Protein AF-A0A7Y5SRZ7-F1 (afdb_monomer_lite)

Sequence (346 aa):
MKASVSIELLWQMAAQEAIAGESAEIEPEHFFAATLKFAELPVAELGNLAPGAQVPKELAAEVDTVREQLQGRAIDSTRARRDLRARLRKGGSPHDGGQKHRSKTCREMFDAAAKIADDAGSEALAVEHVLAALLASPTEAMRAVLGDALAAKAPKRSEMPLLDQFGQDLVRLAADGKLAAVLERQAESNNLLRLLADPKRSSVVLVTNSDHNARSVVATAAQAIASSEAPARMKGRRIVDASAAKPSGSKLAEVLERLGKLLGEAASAEEVVLLVPAIEAPANPNERSPWADLLKKSIDGGSVQCICRANVTAYERWIKKDHVWKKHAQVMWIEDRAAGEIPWEL

Secondary structure (DSSP, 8-state):
-EEPHHHHHHHHHHHHHHHHTT-SSB-HHHHHHHHHHHHHS-HHHHHHHS--SSHHHHHHHHHHHHHHHHHTTT--HHHHHHHHHHHHTT-------PPPPBPHHHHHHHHHHHHHHHHTT-SEE-HHHHHHHHHHS--HHHHHHHGGGGTS------S-HHHHHH-EEHHHHHHTT-S----S-HHHHHHHHHHHT-TT--EEEEE-S-HHHHHHHHHHHHHHHHTT-S-GGGTT-EEEESGGG--TT--HHHHHHHHHHHHHHHTT-TTEEEEPPPB---SSTTPPPHHHHHHHHHHHTS---EEEEE-HHHIIIIITT-HHHHHHEEEEE-----TT---TT-

pLDDT: mean 83.73, std 12.98, range [35.0, 96.38]

Foldseek 3Di:
DAADQQVVVLVVQLQVLCVQLLHQARELLSSLLSLLVLLVDDLVVVCVVTDDDVSSVVSVVQSVLSVCQCVLLVHNSVQLSVQLSVVSNPNPHDDPVDDHYHDPNRVVLVVQLVVQCVVVVHPHRGSNSSVVSCLVPPDPSSCVRCPCSSVSPRPPCPLQVLLVVQWDWLLVCLLVVNQDDQPPDPVVLLVVLVQCLDPQANEAEEEAPDPVLVVSSVNSNSNCLNVVVGDPSLNQATEIENQSRDDPPDDPVVSLVSVLVNLVSQLVPPSYEYEYDEDEDDPDLPDDDPRLVSVLVSQLVVSHHYYYYYYPSRCVRPQVPDPSNVRHYDYDYDDDDDPDDDPPPD

Radius of gyration: 25.37 Å; chains: 1; bounding box: 66×44×70 Å

Structure (mmCIF, N/CA/C/O backbone):
data_AF-A0A7Y5SRZ7-F1
#
_entry.id   AF-A0A7Y5SRZ7-F1
#
loop_
_atom_site.group_PDB
_atom_site.id
_atom_site.type_symbol
_atom_site.label_atom_id
_atom_site.label_alt_id
_atom_site.label_comp_id
_atom_site.label_asym_id
_atom_site.label_entity_id
_atom_site.label_seq_id
_atom_site.pdbx_PDB_ins_code
_atom_site.Cartn_x
_atom_site.Cartn_y
_atom_site.Cartn_z
_atom_site.occupancy
_atom_site.B_iso_or_equiv
_atom_site.auth_seq_id
_atom_site.auth_comp_id
_atom_site.auth_asym_id
_atom_site.auth_atom_id
_atom_site.pdbx_PDB_model_num
ATOM 1 N N . MET A 1 1 ? 20.322 12.973 -7.741 1.00 70.81 1 MET A N 1
ATOM 2 C CA . MET A 1 1 ? 19.845 11.648 -7.299 1.00 70.81 1 MET A CA 1
ATOM 3 C C . MET A 1 1 ? 21.022 10.683 -7.193 1.00 70.81 1 MET A C 1
ATOM 5 O O . MET A 1 1 ? 21.938 10.804 -8.000 1.00 70.81 1 MET A O 1
ATOM 9 N N . LYS A 1 2 ? 21.051 9.781 -6.202 1.00 83.12 2 LYS A N 1
ATOM 10 C CA . LYS A 1 2 ? 22.067 8.711 -6.130 1.00 83.12 2 LYS A CA 1
ATOM 11 C C . LYS A 1 2 ? 21.660 7.556 -7.054 1.00 83.12 2 LYS A C 1
ATOM 13 O O . LYS A 1 2 ? 20.471 7.308 -7.203 1.00 83.12 2 LYS A O 1
ATOM 18 N N . ALA A 1 3 ? 22.615 6.876 -7.680 1.00 82.25 3 ALA A N 1
ATOM 19 C CA . ALA A 1 3 ? 22.340 5.647 -8.426 1.00 82.25 3 ALA A CA 1
ATOM 20 C C . ALA A 1 3 ? 22.307 4.451 -7.463 1.00 82.25 3 ALA A C 1
ATOM 22 O O . ALA A 1 3 ? 23.089 4.422 -6.510 1.00 82.25 3 ALA A O 1
ATOM 23 N N . SER A 1 4 ? 21.409 3.494 -7.692 1.00 83.44 4 SER A N 1
ATOM 24 C CA . SER A 1 4 ? 21.415 2.220 -6.973 1.00 83.44 4 SER A CA 1
ATOM 25 C C . SER A 1 4 ? 22.547 1.315 -7.477 1.00 83.44 4 SER A C 1
ATOM 27 O O . SER A 1 4 ? 23.114 1.520 -8.554 1.00 83.44 4 SER A O 1
ATOM 29 N N . VAL A 1 5 ? 22.874 0.280 -6.701 1.00 82.38 5 VAL A N 1
ATOM 30 C CA . VAL A 1 5 ? 23.929 -0.694 -7.043 1.00 82.38 5 VAL A CA 1
ATOM 31 C C . VAL A 1 5 ? 23.620 -1.425 -8.358 1.00 82.38 5 VAL A C 1
ATOM 33 O O . VAL A 1 5 ? 24.519 -1.749 -9.134 1.00 82.38 5 VAL A O 1
ATOM 36 N N . SER A 1 6 ? 22.342 -1.649 -8.657 1.00 84.81 6 SER A N 1
ATOM 37 C CA . SER A 1 6 ? 21.904 -2.296 -9.895 1.00 84.81 6 SER A CA 1
ATOM 38 C C . SER A 1 6 ? 22.163 -1.443 -11.145 1.00 84.81 6 SER A C 1
ATOM 40 O O . SER A 1 6 ? 22.373 -2.010 -12.216 1.00 84.81 6 SER A O 1
ATOM 42 N N . ILE A 1 7 ? 22.225 -0.108 -11.038 1.00 90.56 7 ILE A N 1
ATOM 43 C CA . ILE A 1 7 ? 22.572 0.775 -12.164 1.00 90.56 7 ILE A CA 1
ATOM 44 C C . ILE A 1 7 ? 24.031 0.594 -12.582 1.00 90.56 7 ILE A C 1
ATOM 46 O O . ILE A 1 7 ? 24.325 0.594 -13.779 1.00 90.56 7 ILE A O 1
ATOM 50 N N . GLU A 1 8 ? 24.946 0.405 -11.629 1.00 86.25 8 GLU A N 1
ATOM 51 C CA . GLU A 1 8 ? 26.350 0.115 -11.941 1.00 86.25 8 GLU A CA 1
ATOM 52 C C . GLU A 1 8 ? 26.487 -1.226 -12.669 1.00 86.25 8 GLU A C 1
ATOM 54 O O . GLU A 1 8 ? 27.209 -1.333 -13.663 1.00 86.25 8 GLU A O 1
ATOM 59 N N . LEU A 1 9 ? 25.734 -2.238 -12.233 1.00 87.38 9 LEU A N 1
ATOM 60 C CA . LEU A 1 9 ? 25.693 -3.534 -12.903 1.00 87.38 9 LEU A CA 1
ATOM 61 C C . LEU A 1 9 ? 25.084 -3.425 -14.309 1.00 87.38 9 LEU A C 1
ATOM 63 O O . LEU A 1 9 ? 25.649 -3.935 -15.280 1.00 87.38 9 LEU A O 1
ATOM 67 N N . LEU A 1 10 ? 23.967 -2.706 -14.439 1.00 91.81 10 LEU A N 1
ATOM 68 C CA . LEU A 1 10 ? 23.304 -2.459 -15.717 1.00 91.81 10 LEU A CA 1
ATOM 69 C C . LEU A 1 10 ? 24.247 -1.763 -16.703 1.00 91.81 10 LEU A C 1
ATOM 71 O O . LEU A 1 10 ? 24.276 -2.109 -17.884 1.00 91.81 10 LEU A O 1
ATOM 75 N N . TRP A 1 11 ? 25.061 -0.825 -16.217 1.00 90.25 11 TRP A N 1
ATOM 76 C CA . TRP A 1 11 ? 26.086 -0.159 -17.011 1.00 90.25 11 TRP A CA 1
ATOM 77 C C . TRP A 1 11 ? 27.121 -1.132 -17.570 1.00 90.25 11 TRP A C 1
ATOM 79 O O . TRP A 1 11 ? 27.411 -1.107 -18.767 1.00 90.25 11 TRP A O 1
ATOM 89 N N . GLN A 1 12 ? 27.682 -1.997 -16.721 1.00 89.00 12 GLN A N 1
ATOM 90 C CA . GLN A 1 12 ? 28.666 -2.993 -17.150 1.00 89.00 12 GLN A CA 1
ATOM 91 C C . GLN A 1 12 ? 28.072 -3.939 -18.198 1.00 89.00 12 GLN A C 1
ATOM 93 O O . GLN A 1 12 ? 28.714 -4.241 -19.205 1.00 89.00 12 GLN A O 1
ATOM 98 N N . MET A 1 13 ? 26.823 -4.360 -17.997 1.00 91.38 13 MET A N 1
ATOM 99 C CA . MET A 1 13 ? 26.100 -5.201 -18.946 1.00 91.38 13 MET A CA 1
ATOM 100 C C . MET A 1 13 ? 25.874 -4.476 -20.279 1.00 91.38 13 MET A C 1
ATOM 102 O O . MET A 1 13 ? 26.151 -5.053 -21.326 1.00 91.38 13 MET A O 1
ATOM 106 N N . ALA A 1 14 ? 25.456 -3.207 -20.266 1.00 92.56 14 ALA A N 1
ATOM 107 C CA . ALA A 1 14 ? 25.262 -2.413 -21.481 1.00 92.56 14 ALA A CA 1
ATOM 108 C C . ALA A 1 14 ? 26.580 -2.181 -22.237 1.00 92.56 14 ALA A C 1
ATOM 110 O O . ALA A 1 14 ? 26.618 -2.279 -23.463 1.00 92.56 14 ALA A O 1
ATOM 111 N N . ALA A 1 15 ? 27.682 -1.944 -21.522 1.00 90.44 15 ALA A N 1
ATOM 112 C CA . ALA A 1 15 ? 29.007 -1.844 -22.127 1.00 90.44 15 ALA A CA 1
ATOM 113 C C . ALA A 1 15 ? 29.415 -3.155 -22.823 1.00 90.44 15 ALA A C 1
ATOM 115 O O . ALA A 1 15 ? 29.938 -3.118 -23.935 1.00 90.44 15 ALA A O 1
ATO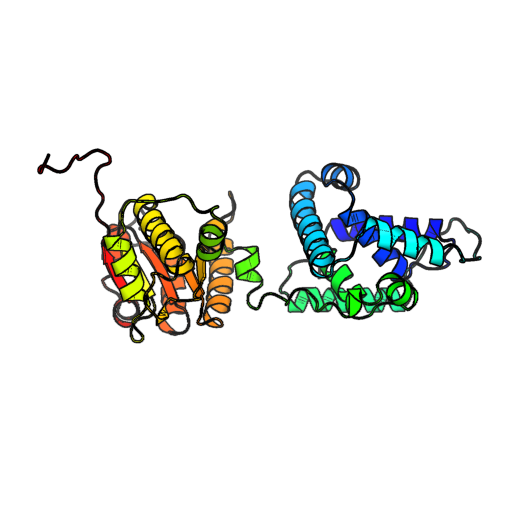M 116 N N . GLN A 1 16 ? 29.123 -4.314 -22.220 1.00 89.19 16 GLN A N 1
ATOM 117 C CA . GLN A 1 16 ? 29.349 -5.615 -22.858 1.00 89.19 16 GLN A CA 1
ATOM 118 C C . GLN A 1 16 ? 28.489 -5.811 -24.112 1.00 89.19 16 GLN A C 1
ATOM 120 O O . GLN A 1 16 ? 28.991 -6.336 -25.103 1.00 89.19 16 GLN A O 1
ATOM 125 N N . GLU A 1 17 ? 27.222 -5.380 -24.103 1.00 90.88 17 GLU A N 1
ATOM 126 C CA . GLU A 1 17 ? 26.372 -5.421 -25.302 1.00 90.88 17 GLU A CA 1
ATOM 127 C C . GLU A 1 17 ? 26.931 -4.530 -26.419 1.00 90.88 17 GLU A C 1
ATOM 129 O O . GLU A 1 17 ? 26.961 -4.955 -27.571 1.00 90.88 17 GLU A O 1
ATOM 134 N N . ALA A 1 18 ? 27.419 -3.331 -26.086 1.00 89.62 18 ALA A N 1
ATOM 135 C CA . ALA A 1 18 ? 28.022 -2.414 -27.054 1.00 89.62 18 ALA A CA 1
ATOM 136 C C . ALA A 1 18 ? 29.311 -2.974 -27.665 1.00 89.62 18 ALA A C 1
ATOM 138 O O . ALA A 1 18 ? 29.509 -2.887 -28.876 1.00 89.62 18 ALA A O 1
ATOM 139 N N . ILE A 1 19 ? 30.165 -3.602 -26.849 1.00 86.38 19 ILE A N 1
ATOM 140 C CA . ILE A 1 19 ? 31.379 -4.277 -27.327 1.00 86.38 19 ILE A CA 1
ATOM 141 C C . ILE A 1 19 ? 31.010 -5.462 -28.228 1.00 86.38 19 ILE A C 1
ATOM 143 O O . ILE A 1 19 ? 31.551 -5.591 -29.322 1.00 86.38 19 ILE A O 1
ATOM 147 N N . ALA A 1 20 ? 30.061 -6.305 -27.808 1.00 85.94 20 ALA A N 1
ATOM 148 C CA . ALA A 1 20 ? 29.628 -7.472 -28.578 1.00 85.94 20 ALA A CA 1
ATOM 149 C C . ALA A 1 20 ? 28.893 -7.114 -29.885 1.00 85.94 20 ALA A C 1
ATOM 151 O O . ALA A 1 20 ? 28.794 -7.958 -30.778 1.00 85.94 20 ALA A O 1
ATOM 152 N N . GLY A 1 21 ? 28.338 -5.903 -29.972 1.00 83.00 21 GLY A N 1
ATOM 153 C CA . GLY A 1 21 ? 27.701 -5.344 -31.163 1.00 83.00 21 GLY A CA 1
ATOM 154 C C . GLY A 1 21 ? 28.633 -4.523 -32.057 1.00 83.00 21 GLY A C 1
ATOM 155 O O . GLY A 1 21 ? 28.159 -4.010 -33.066 1.00 83.00 21 GLY A O 1
ATOM 156 N N . GLU A 1 22 ? 29.920 -4.394 -31.701 1.00 84.00 22 GLU A N 1
ATOM 157 C CA . GLU A 1 22 ? 30.903 -3.560 -32.416 1.00 84.00 22 GLU A CA 1
ATOM 158 C C . GLU A 1 22 ? 30.449 -2.093 -32.569 1.00 84.00 22 GLU A C 1
ATOM 160 O O . GLU A 1 22 ? 30.662 -1.436 -33.590 1.00 84.00 22 GLU A O 1
ATOM 165 N N . SER A 1 23 ? 29.804 -1.559 -31.527 1.00 83.06 23 SER A N 1
ATOM 166 C CA . SER A 1 23 ? 29.291 -0.186 -31.494 1.00 83.06 23 SER A CA 1
ATOM 167 C C . SER A 1 23 ? 30.377 0.816 -31.089 1.00 83.06 23 SER A C 1
ATOM 169 O O . SER A 1 23 ? 31.208 0.551 -30.213 1.00 83.06 23 SER A O 1
ATOM 171 N N . ALA A 1 24 ? 30.376 2.005 -31.699 1.00 83.94 24 ALA A N 1
ATOM 172 C CA . ALA A 1 24 ? 31.317 3.079 -31.364 1.00 83.94 24 ALA A CA 1
ATOM 173 C C . ALA A 1 24 ? 31.072 3.648 -29.953 1.00 83.94 24 ALA A C 1
ATOM 175 O O . ALA A 1 24 ? 32.024 3.839 -29.196 1.00 83.94 24 ALA A O 1
ATOM 176 N N . GLU A 1 25 ? 29.802 3.830 -29.588 1.00 88.81 25 GLU A N 1
ATOM 177 C CA . GLU A 1 25 ? 29.338 4.371 -28.308 1.00 88.81 25 GLU A CA 1
ATOM 178 C C . GLU A 1 25 ? 28.311 3.436 -27.649 1.00 88.81 25 GLU A C 1
ATOM 180 O O . GLU A 1 25 ? 27.742 2.544 -28.285 1.00 88.81 25 GLU A O 1
ATOM 185 N N . ILE A 1 26 ? 28.061 3.642 -26.353 1.00 91.56 26 ILE A N 1
ATOM 186 C CA . ILE A 1 26 ? 26.980 2.958 -25.639 1.00 91.56 26 ILE A CA 1
ATOM 187 C C . ILE A 1 26 ? 25.670 3.712 -25.891 1.00 91.56 26 ILE A C 1
ATOM 189 O O . ILE A 1 26 ? 25.399 4.744 -25.275 1.00 91.56 26 ILE A O 1
ATOM 193 N N . GLU A 1 27 ? 24.875 3.169 -26.806 1.00 92.75 27 GLU A N 1
ATOM 194 C CA . GLU A 1 27 ? 23.525 3.628 -27.167 1.00 92.75 27 GLU A CA 1
ATOM 195 C C . GLU A 1 27 ? 22.397 3.069 -26.268 1.00 92.75 27 GLU A C 1
ATOM 197 O O . GLU A 1 27 ? 22.600 2.049 -25.594 1.00 92.75 27 GLU A O 1
ATOM 202 N N . PRO A 1 28 ? 21.187 3.675 -26.278 1.00 94.75 28 PRO A N 1
ATOM 203 C CA . PRO A 1 28 ? 20.034 3.214 -25.495 1.00 94.75 28 PRO A CA 1
ATOM 204 C C . PRO A 1 28 ? 19.627 1.749 -25.736 1.00 94.75 28 PRO A C 1
ATOM 206 O O . PRO A 1 28 ? 19.268 1.050 -24.793 1.00 94.75 28 PRO A O 1
ATOM 209 N N . GLU A 1 29 ? 19.727 1.233 -26.962 1.00 93.62 29 GLU A N 1
ATOM 210 C CA . GLU A 1 29 ? 19.471 -0.184 -27.269 1.00 93.62 29 GLU A CA 1
ATOM 211 C C . GLU A 1 29 ? 20.368 -1.167 -26.498 1.00 93.62 29 GLU A C 1
ATOM 213 O O . GLU A 1 29 ? 19.922 -2.270 -26.173 1.00 93.62 29 GLU A O 1
ATOM 218 N N . HIS A 1 30 ? 21.603 -0.785 -26.161 1.00 94.69 30 HIS A N 1
ATOM 219 C CA . HIS A 1 30 ? 22.491 -1.620 -25.351 1.00 94.69 30 HIS A CA 1
ATOM 220 C C . HIS A 1 30 ? 22.012 -1.677 -23.903 1.00 94.69 30 HIS A C 1
ATOM 222 O O . HIS A 1 30 ? 22.034 -2.742 -23.288 1.00 94.69 30 HIS A O 1
ATOM 228 N N . PHE A 1 31 ? 21.513 -0.552 -23.379 1.00 95.81 31 PHE A N 1
ATOM 229 C CA . PHE A 1 31 ? 20.845 -0.522 -22.080 1.00 95.81 31 PHE A CA 1
ATOM 230 C C . PHE A 1 31 ? 19.561 -1.340 -22.097 1.00 95.81 31 PHE A C 1
ATOM 232 O O . PHE A 1 31 ? 19.320 -2.091 -21.160 1.00 95.81 31 PHE A O 1
ATOM 239 N N . PHE A 1 32 ? 18.786 -1.294 -23.181 1.00 95.81 32 PHE A N 1
ATOM 240 C CA . PHE A 1 32 ? 17.599 -2.130 -23.299 1.00 95.81 32 PHE A CA 1
ATOM 241 C C . PHE A 1 32 ? 17.945 -3.628 -23.311 1.00 95.81 32 PHE A C 1
ATOM 243 O O . PHE A 1 32 ? 17.376 -4.390 -22.530 1.00 95.81 32 PHE A O 1
ATOM 250 N N . ALA A 1 33 ? 18.933 -4.061 -24.105 1.00 94.75 33 ALA A N 1
ATOM 251 C CA . ALA A 1 33 ? 19.436 -5.440 -24.065 1.00 94.75 33 ALA A CA 1
ATOM 252 C C . ALA A 1 33 ? 19.932 -5.846 -22.666 1.00 94.75 33 ALA A C 1
ATOM 254 O O . ALA A 1 33 ? 19.651 -6.961 -22.213 1.00 94.75 33 ALA A O 1
ATOM 255 N N . ALA A 1 34 ? 20.639 -4.945 -21.978 1.00 94.94 34 ALA A N 1
ATOM 256 C CA . ALA A 1 34 ? 21.121 -5.161 -20.621 1.00 94.94 34 ALA A CA 1
ATOM 257 C C . ALA A 1 34 ? 19.971 -5.312 -19.617 1.00 94.94 34 ALA A C 1
ATOM 259 O O . ALA A 1 34 ? 20.014 -6.229 -18.803 1.00 94.94 34 ALA A O 1
ATOM 260 N N . THR A 1 35 ? 18.919 -4.494 -19.709 1.00 95.69 35 THR A N 1
ATOM 261 C CA . THR A 1 35 ? 17.731 -4.588 -18.848 1.00 95.69 35 THR A CA 1
ATOM 262 C C . THR A 1 35 ? 16.986 -5.906 -19.054 1.00 95.69 35 THR A C 1
ATOM 264 O O . THR A 1 35 ? 16.577 -6.540 -18.083 1.00 95.69 35 THR A O 1
ATOM 267 N N . LEU A 1 36 ? 16.850 -6.368 -20.302 1.00 95.38 36 LEU A N 1
ATOM 268 C CA . LEU A 1 36 ? 16.234 -7.668 -20.589 1.00 95.38 36 LEU A CA 1
ATOM 269 C C . LEU A 1 36 ? 17.069 -8.814 -19.999 1.00 95.38 36 LEU A C 1
ATOM 271 O O . LEU A 1 36 ? 16.519 -9.695 -19.343 1.00 95.38 36 LEU A O 1
ATOM 275 N N . LYS A 1 37 ? 18.402 -8.763 -20.148 1.00 93.81 37 LYS A N 1
ATOM 276 C CA . LYS A 1 37 ? 19.319 -9.738 -19.533 1.00 93.81 37 LYS A CA 1
ATOM 277 C C . LYS A 1 37 ? 19.260 -9.683 -18.002 1.00 93.81 37 LYS A C 1
ATOM 279 O O . LYS A 1 37 ? 19.281 -10.725 -17.361 1.00 93.81 37 LYS A O 1
ATOM 284 N N . PHE A 1 38 ? 19.162 -8.494 -17.412 1.00 92.56 38 PHE A N 1
ATOM 285 C CA . PHE A 1 38 ? 19.033 -8.304 -15.965 1.00 92.56 38 PHE A CA 1
ATOM 286 C C . PHE A 1 38 ? 17.774 -8.992 -15.419 1.00 92.56 38 PHE A C 1
ATOM 288 O O . PHE A 1 38 ? 17.844 -9.676 -14.404 1.00 92.56 38 PHE A O 1
ATOM 295 N N . ALA A 1 39 ? 16.650 -8.903 -16.138 1.00 92.62 39 ALA A N 1
ATOM 296 C CA . ALA A 1 39 ? 15.403 -9.574 -15.764 1.00 92.62 39 ALA A CA 1
ATOM 297 C C . ALA A 1 39 ? 15.475 -11.114 -15.858 1.00 92.62 39 ALA A C 1
ATOM 299 O O . ALA A 1 39 ? 14.773 -11.816 -15.124 1.00 92.62 39 ALA A O 1
ATOM 300 N N . GLU A 1 40 ? 16.306 -11.645 -16.760 1.00 90.25 40 GLU A N 1
ATOM 301 C CA . GLU A 1 40 ? 16.497 -13.088 -16.974 1.00 90.25 40 GLU A CA 1
ATOM 302 C C . GLU A 1 40 ? 17.378 -13.745 -15.904 1.00 90.25 40 GLU A C 1
ATOM 304 O O . GLU A 1 40 ? 17.191 -14.923 -15.599 1.00 90.25 40 GLU A O 1
ATOM 309 N N . LEU A 1 41 ? 18.346 -13.011 -15.347 1.00 86.38 41 LEU A N 1
ATOM 310 C CA . LEU A 1 41 ? 19.343 -13.589 -14.452 1.00 86.38 41 LEU A CA 1
ATOM 311 C C . LEU A 1 41 ? 18.762 -13.891 -13.057 1.00 86.38 41 LEU A C 1
ATOM 313 O O . LEU A 1 41 ? 18.001 -13.090 -12.500 1.00 86.38 41 LEU A O 1
ATOM 317 N N . PRO A 1 42 ? 19.135 -15.028 -12.440 1.00 85.44 42 PRO A N 1
ATOM 318 C CA . PRO A 1 42 ? 18.859 -15.271 -11.032 1.00 85.44 42 PRO A CA 1
ATOM 319 C C . PRO A 1 42 ? 19.521 -14.202 -10.156 1.00 85.44 42 PRO A C 1
ATOM 321 O O . PRO A 1 42 ? 20.673 -13.828 -10.373 1.00 85.44 42 PRO A O 1
ATOM 324 N N . VAL A 1 43 ? 18.831 -13.766 -9.100 1.00 81.25 43 VAL A N 1
ATOM 325 C CA . VAL A 1 43 ? 19.349 -12.743 -8.170 1.00 81.25 43 VAL A CA 1
ATOM 326 C C . VAL A 1 43 ? 20.685 -13.164 -7.548 1.00 81.25 43 VAL A C 1
ATOM 328 O O . VAL A 1 43 ? 21.559 -12.328 -7.345 1.00 81.25 43 VAL A O 1
ATOM 331 N N . ALA A 1 44 ? 20.879 -14.463 -7.300 1.00 78.75 44 ALA A N 1
ATOM 332 C CA . ALA A 1 44 ? 22.141 -15.004 -6.800 1.00 78.75 44 ALA A CA 1
ATOM 333 C C . ALA A 1 44 ? 23.318 -14.749 -7.760 1.00 78.75 44 ALA A C 1
ATOM 335 O O . ALA A 1 44 ? 24.416 -14.428 -7.315 1.00 78.75 44 ALA A O 1
ATOM 336 N N . GLU A 1 45 ? 23.093 -14.844 -9.073 1.00 78.81 45 GLU A N 1
ATOM 337 C CA . GLU A 1 45 ? 24.125 -14.565 -10.076 1.00 78.81 45 GLU A CA 1
ATOM 338 C C . GLU A 1 45 ? 24.417 -13.069 -10.177 1.00 78.81 45 GLU A C 1
ATOM 340 O O . GLU A 1 45 ? 25.579 -12.678 -10.249 1.00 78.81 45 GLU A O 1
ATOM 345 N N . LEU A 1 46 ? 23.386 -12.225 -10.108 1.00 76.44 46 LEU A N 1
ATOM 346 C CA . LEU A 1 46 ? 23.561 -10.772 -10.089 1.00 76.44 46 LEU A CA 1
ATOM 347 C C . LEU A 1 46 ? 24.291 -10.302 -8.819 1.00 76.44 46 LEU A C 1
ATOM 349 O O . LEU A 1 46 ? 25.145 -9.421 -8.888 1.00 76.44 46 LEU A O 1
ATOM 353 N N . GLY A 1 47 ? 24.011 -10.930 -7.674 1.00 70.94 47 GLY A N 1
ATOM 354 C CA . GLY A 1 47 ? 24.704 -10.677 -6.411 1.00 70.94 47 GLY A CA 1
ATOM 355 C C . GLY A 1 47 ? 26.186 -11.056 -6.447 1.00 70.94 47 GLY A C 1
ATOM 356 O O . GLY A 1 47 ? 26.992 -10.393 -5.809 1.00 70.94 47 GLY A O 1
ATOM 357 N N . ASN A 1 48 ? 26.581 -12.056 -7.241 1.00 74.69 48 ASN A N 1
ATOM 358 C CA . ASN A 1 48 ? 27.999 -12.379 -7.447 1.00 74.69 48 ASN A CA 1
ATOM 359 C C . ASN A 1 48 ? 28.732 -11.325 -8.293 1.00 74.69 48 ASN A C 1
ATOM 361 O O . ASN A 1 48 ? 29.957 -11.231 -8.233 1.00 74.69 48 ASN A O 1
ATOM 365 N N . LEU A 1 49 ? 27.995 -10.547 -9.089 1.00 71.12 49 LEU A N 1
ATOM 366 C CA . LEU A 1 49 ? 28.535 -9.490 -9.946 1.00 71.12 49 LEU A CA 1
ATOM 367 C C . LEU A 1 49 ? 28.625 -8.131 -9.230 1.00 71.12 49 LEU A C 1
ATOM 369 O O . LEU A 1 49 ? 29.246 -7.214 -9.764 1.00 71.12 49 LEU A O 1
ATOM 373 N N . ALA A 1 50 ? 28.043 -7.997 -8.033 1.00 64.75 50 ALA A N 1
ATOM 374 C CA . ALA A 1 50 ? 28.002 -6.754 -7.269 1.00 64.75 50 ALA A CA 1
ATOM 375 C C . ALA A 1 50 ? 28.550 -6.951 -5.835 1.00 64.75 50 ALA A C 1
ATOM 377 O O . ALA A 1 50 ? 28.052 -7.794 -5.092 1.00 64.75 50 ALA A O 1
ATOM 378 N N . PRO A 1 51 ? 29.565 -6.187 -5.391 1.00 57.31 51 PRO A N 1
ATOM 379 C CA . PRO A 1 51 ? 30.148 -6.368 -4.062 1.00 57.31 51 PRO A CA 1
ATOM 380 C C . PRO A 1 51 ? 29.235 -5.823 -2.942 1.00 57.31 51 PRO A C 1
ATOM 382 O O . PRO A 1 51 ? 28.926 -4.636 -2.919 1.00 57.31 51 PRO A O 1
ATOM 385 N N . GLY A 1 52 ? 28.855 -6.659 -1.961 1.00 59.44 52 GLY A N 1
ATOM 386 C CA . GLY A 1 52 ? 28.211 -6.216 -0.707 1.00 59.44 52 GLY A CA 1
ATOM 387 C C . GLY A 1 52 ? 27.148 -7.169 -0.129 1.00 59.44 52 GLY A C 1
ATOM 388 O O . GLY A 1 52 ? 26.433 -7.842 -0.860 1.00 59.44 52 GLY A O 1
ATOM 389 N N . ALA A 1 53 ? 27.011 -7.213 1.205 1.00 49.31 53 ALA A N 1
ATOM 390 C CA . ALA A 1 53 ? 26.155 -8.184 1.914 1.00 49.31 53 ALA A CA 1
ATOM 391 C C . ALA A 1 53 ? 24.634 -7.894 1.858 1.00 49.31 53 ALA A C 1
ATOM 393 O O . ALA A 1 53 ? 23.833 -8.819 1.991 1.00 49.31 53 ALA A O 1
ATOM 394 N N . GLN A 1 54 ? 24.227 -6.634 1.655 1.00 55.03 54 GLN A N 1
ATOM 395 C CA . GLN A 1 54 ? 22.813 -6.205 1.609 1.00 55.03 54 GLN A CA 1
ATOM 396 C C . GLN A 1 54 ? 22.215 -6.214 0.188 1.00 55.03 54 GLN A C 1
ATOM 398 O O . GLN A 1 54 ? 20.997 -6.267 0.012 1.00 55.03 54 GLN A O 1
ATOM 403 N N . VAL A 1 55 ? 23.097 -6.224 -0.811 1.00 62.88 55 VAL A N 1
ATOM 404 C CA . VAL A 1 55 ? 22.823 -6.102 -2.247 1.00 62.88 55 VAL A CA 1
ATOM 405 C C . VAL A 1 55 ? 21.810 -7.133 -2.776 1.00 62.88 55 VAL A C 1
ATOM 407 O O . VAL A 1 55 ? 20.958 -6.744 -3.572 1.00 62.88 55 VAL A O 1
ATOM 410 N N . PRO A 1 56 ? 21.786 -8.407 -2.324 1.00 66.44 56 PRO A N 1
ATOM 411 C CA . PRO A 1 56 ? 20.862 -9.397 -2.883 1.00 66.44 56 PRO A CA 1
ATOM 412 C C . PRO A 1 56 ? 19.376 -9.106 -2.631 1.00 66.44 56 PRO A C 1
ATOM 414 O O . PRO A 1 56 ? 18.545 -9.460 -3.462 1.00 66.44 56 PRO A O 1
ATOM 417 N N . LYS A 1 57 ? 19.012 -8.479 -1.501 1.00 69.06 57 LYS A N 1
ATOM 418 C CA . LYS A 1 57 ? 17.598 -8.181 -1.193 1.00 69.06 57 LYS A CA 1
ATOM 419 C C . LYS A 1 57 ? 17.076 -6.989 -1.989 1.00 69.06 57 LYS A C 1
ATOM 421 O O . LYS A 1 57 ? 15.958 -7.042 -2.487 1.00 69.06 57 LYS A O 1
ATOM 426 N N . GLU A 1 58 ? 17.888 -5.944 -2.105 1.00 70.19 58 GLU A N 1
ATOM 427 C CA . GLU A 1 58 ? 17.568 -4.753 -2.898 1.00 70.19 58 GLU A CA 1
ATOM 428 C C . GLU A 1 58 ? 17.482 -5.113 -4.387 1.00 70.19 58 GLU A C 1
ATOM 430 O O . GLU A 1 58 ? 16.491 -4.790 -5.037 1.00 70.19 58 GLU A O 1
ATOM 435 N N . LEU A 1 59 ? 18.434 -5.909 -4.898 1.00 79.44 59 LEU A N 1
ATOM 436 C CA . LEU A 1 59 ? 18.369 -6.408 -6.272 1.00 79.44 59 LEU A CA 1
ATOM 437 C C . LEU A 1 59 ? 17.152 -7.296 -6.531 1.00 79.44 59 LEU A C 1
ATOM 439 O O . LEU A 1 59 ? 16.597 -7.222 -7.620 1.00 79.44 59 LEU A O 1
ATOM 443 N N . ALA A 1 60 ? 16.743 -8.142 -5.579 1.00 81.44 60 ALA A N 1
ATOM 444 C CA . ALA A 1 60 ? 15.572 -8.999 -5.767 1.00 81.44 60 ALA A CA 1
ATOM 445 C C . ALA A 1 60 ? 14.312 -8.172 -6.054 1.00 81.44 60 ALA A C 1
ATOM 447 O O . ALA A 1 60 ? 13.621 -8.435 -7.035 1.00 81.44 60 ALA A O 1
ATOM 448 N N . ALA A 1 61 ? 14.066 -7.136 -5.246 1.00 82.00 61 ALA A N 1
ATOM 449 C CA . ALA A 1 61 ? 12.913 -6.258 -5.414 1.00 82.00 61 ALA A CA 1
ATOM 450 C C . ALA A 1 61 ? 12.942 -5.506 -6.757 1.00 82.00 61 ALA A C 1
ATOM 452 O O . ALA A 1 61 ? 11.923 -5.422 -7.445 1.00 82.00 61 ALA A O 1
ATOM 453 N N . GLU A 1 62 ? 14.109 -4.998 -7.163 1.00 87.19 62 GLU A N 1
ATOM 454 C CA . GLU A 1 62 ? 14.264 -4.321 -8.456 1.00 87.19 62 GLU A CA 1
ATOM 455 C C . GLU A 1 62 ? 14.063 -5.276 -9.641 1.00 87.19 62 GLU A C 1
ATOM 457 O O . GLU A 1 62 ? 13.358 -4.951 -10.598 1.00 87.19 62 GLU A O 1
ATOM 462 N N . VAL A 1 63 ? 14.642 -6.479 -9.581 1.00 89.31 63 VAL A N 1
ATOM 463 C CA . VAL A 1 63 ? 14.483 -7.506 -10.619 1.00 89.31 63 VAL A CA 1
ATOM 464 C C . VAL A 1 63 ? 13.013 -7.900 -10.769 1.00 89.31 63 VAL A C 1
ATOM 466 O O . VAL A 1 63 ? 12.520 -7.984 -11.896 1.00 89.31 63 VAL A O 1
ATOM 469 N N . ASP A 1 64 ? 12.303 -8.119 -9.662 1.00 87.25 64 ASP A N 1
ATOM 470 C CA . ASP A 1 64 ? 10.885 -8.477 -9.693 1.00 87.25 64 ASP A CA 1
ATOM 471 C C . ASP A 1 64 ? 10.035 -7.333 -10.264 1.00 87.25 64 ASP A C 1
ATOM 473 O O . ASP A 1 64 ? 9.213 -7.568 -11.150 1.00 87.25 64 ASP A O 1
ATOM 477 N N . THR A 1 65 ? 10.330 -6.082 -9.897 1.00 88.75 65 THR A N 1
ATOM 478 C CA . THR A 1 65 ? 9.671 -4.894 -10.471 1.00 88.75 65 THR A CA 1
ATOM 479 C C . THR A 1 65 ? 9.874 -4.805 -11.989 1.00 88.75 65 THR A C 1
ATOM 481 O O . THR A 1 65 ? 8.933 -4.561 -12.748 1.00 88.75 65 THR A O 1
ATOM 484 N N . VAL A 1 66 ? 11.099 -5.038 -12.471 1.00 92.06 66 VAL A N 1
ATOM 485 C CA . VAL A 1 66 ? 11.411 -5.056 -13.910 1.00 92.06 66 VAL A CA 1
ATOM 486 C C . VAL A 1 66 ? 10.659 -6.188 -14.619 1.00 92.06 66 VAL A C 1
ATOM 488 O O . VAL A 1 66 ? 10.096 -5.971 -15.695 1.00 92.06 66 VAL A O 1
ATOM 491 N N . ARG A 1 67 ? 10.601 -7.387 -14.025 1.00 92.25 67 ARG A N 1
ATOM 492 C CA . ARG A 1 67 ? 9.847 -8.525 -14.577 1.00 92.25 67 ARG A CA 1
ATOM 493 C C . ARG A 1 67 ? 8.361 -8.215 -14.680 1.00 92.25 67 ARG A C 1
ATOM 495 O O . ARG A 1 67 ? 7.782 -8.465 -15.734 1.00 92.25 67 ARG A O 1
ATOM 502 N N . GLU A 1 68 ? 7.764 -7.631 -13.648 1.00 87.62 68 GLU A N 1
ATOM 503 C CA . GLU A 1 68 ? 6.357 -7.223 -13.659 1.00 87.62 68 GLU A CA 1
ATOM 504 C C . GLU A 1 68 ? 6.072 -6.195 -14.760 1.00 87.62 68 GLU A C 1
ATOM 506 O O . GLU A 1 68 ? 5.086 -6.319 -15.489 1.00 87.62 68 GLU A O 1
ATOM 511 N N . GLN A 1 69 ? 6.959 -5.213 -14.960 1.00 88.31 69 GLN A N 1
ATOM 512 C CA . GLN A 1 69 ? 6.810 -4.231 -16.037 1.00 88.31 69 GLN A CA 1
ATOM 513 C C . GLN A 1 69 ? 6.871 -4.853 -17.440 1.00 88.31 69 GLN A C 1
ATOM 515 O O . GLN A 1 69 ? 6.145 -4.403 -18.336 1.00 88.31 69 GLN A O 1
ATOM 520 N N . LEU A 1 70 ? 7.738 -5.848 -17.646 1.00 90.25 70 LEU A N 1
ATOM 521 C CA . LEU A 1 70 ? 7.854 -6.572 -18.914 1.00 90.25 70 LEU A CA 1
ATOM 522 C C . LEU A 1 70 ? 6.643 -7.489 -19.136 1.00 90.25 70 LEU A C 1
ATOM 524 O O . LEU A 1 70 ? 6.020 -7.434 -20.198 1.00 90.25 70 LEU A O 1
ATOM 528 N N . GLN A 1 71 ? 6.254 -8.262 -18.117 1.00 87.00 71 GLN A N 1
ATOM 529 C CA . GLN A 1 71 ? 5.080 -9.140 -18.147 1.00 87.00 71 GLN A CA 1
ATOM 530 C C . GLN A 1 71 ? 3.789 -8.357 -18.394 1.00 87.00 71 GLN A C 1
ATOM 532 O O . GLN A 1 71 ? 2.983 -8.757 -19.231 1.00 87.00 71 GLN A O 1
ATOM 537 N N . GLY A 1 72 ? 3.624 -7.198 -17.747 1.00 80.94 72 GLY A N 1
ATOM 538 C CA . GLY A 1 72 ? 2.467 -6.319 -17.928 1.00 80.94 72 GLY A CA 1
ATOM 539 C C . GLY A 1 72 ? 2.306 -5.774 -19.352 1.00 80.94 72 GLY A C 1
ATOM 540 O O . GLY A 1 72 ? 1.224 -5.320 -19.711 1.00 80.94 72 GLY A O 1
ATOM 541 N N . ARG A 1 73 ? 3.358 -5.845 -20.178 1.00 84.06 73 ARG A N 1
ATOM 542 C CA . ARG A 1 73 ? 3.348 -5.468 -21.603 1.00 84.06 73 ARG A CA 1
ATOM 543 C C . ARG A 1 73 ? 3.457 -6.671 -22.542 1.00 84.06 73 ARG A C 1
ATOM 545 O O . ARG A 1 73 ? 3.646 -6.487 -23.740 1.00 84.06 73 ARG A O 1
ATOM 552 N N . ALA A 1 74 ? 3.369 -7.889 -22.002 1.00 86.25 74 ALA A N 1
ATOM 553 C CA . ALA A 1 74 ? 3.590 -9.137 -22.726 1.00 86.25 74 ALA A CA 1
ATOM 554 C C . ALA A 1 74 ? 4.946 -9.188 -23.468 1.00 86.25 74 ALA A C 1
ATOM 556 O O . ALA A 1 74 ? 5.059 -9.780 -24.542 1.00 86.25 74 ALA A O 1
ATOM 557 N N . ILE A 1 75 ? 5.987 -8.566 -22.898 1.00 90.00 75 ILE A N 1
ATOM 558 C CA . ILE A 1 75 ? 7.343 -8.591 -23.453 1.00 90.00 75 ILE A CA 1
ATOM 559 C C . ILE A 1 75 ? 8.066 -9.836 -22.934 1.00 90.00 75 ILE A C 1
ATOM 561 O O . ILE A 1 75 ? 8.410 -9.925 -21.757 1.00 90.00 75 ILE A O 1
ATOM 565 N N . ASP A 1 76 ? 8.346 -10.778 -23.832 1.00 91.38 76 ASP A N 1
ATOM 566 C CA . ASP A 1 76 ? 9.272 -11.883 -23.574 1.00 91.38 76 ASP A CA 1
ATOM 567 C C . ASP A 1 76 ? 10.713 -11.357 -23.641 1.00 91.38 76 ASP A C 1
ATOM 569 O O . ASP A 1 76 ? 11.196 -10.974 -24.713 1.00 91.38 76 ASP A O 1
ATOM 573 N N . SER A 1 77 ? 11.399 -11.321 -22.494 1.00 92.06 77 SER A N 1
ATOM 574 C CA . SER A 1 77 ? 12.748 -10.757 -22.388 1.00 92.06 77 SER A CA 1
ATOM 575 C C . SER A 1 77 ? 13.770 -11.495 -23.246 1.00 92.06 77 SER A C 1
ATOM 577 O O . SER A 1 77 ? 14.560 -10.856 -23.946 1.00 92.06 77 SER A O 1
ATOM 579 N N . THR A 1 78 ? 13.698 -12.827 -23.275 1.00 92.12 78 THR A N 1
ATOM 580 C CA . THR A 1 78 ? 14.648 -13.672 -24.003 1.00 92.12 78 THR A CA 1
ATOM 581 C C . THR A 1 78 ? 14.492 -13.483 -25.504 1.00 92.12 78 THR A C 1
ATOM 583 O O . THR A 1 78 ? 15.480 -13.278 -26.221 1.00 92.12 78 THR A O 1
ATOM 586 N N . ARG A 1 79 ? 13.248 -13.514 -25.994 1.00 92.38 79 ARG A N 1
ATOM 587 C CA . ARG A 1 79 ? 12.944 -13.298 -27.409 1.00 92.38 79 ARG A CA 1
ATOM 588 C C . ARG A 1 79 ? 13.307 -11.879 -27.840 1.00 92.38 79 ARG A C 1
ATOM 590 O O . ARG A 1 79 ? 14.050 -11.723 -28.807 1.00 92.38 79 ARG A O 1
ATOM 597 N N . ALA A 1 80 ? 12.861 -10.863 -27.099 1.00 92.75 80 ALA A N 1
ATOM 598 C CA . ALA A 1 80 ? 13.136 -9.465 -27.424 1.00 92.75 80 ALA A CA 1
ATOM 599 C C . ALA A 1 80 ? 14.645 -9.177 -27.456 1.00 92.75 80 ALA A C 1
ATOM 601 O O . ALA A 1 80 ? 15.143 -8.547 -28.390 1.00 92.75 80 ALA A O 1
ATOM 602 N N . ARG A 1 81 ? 15.408 -9.698 -26.488 1.00 94.56 81 ARG A N 1
ATOM 603 C CA . ARG A 1 81 ? 16.863 -9.514 -26.435 1.00 94.56 81 ARG A CA 1
ATOM 604 C C . ARG A 1 81 ? 17.566 -10.200 -27.602 1.00 94.56 81 ARG A C 1
ATOM 606 O O . ARG A 1 81 ? 18.491 -9.628 -28.181 1.00 94.56 81 ARG A O 1
ATOM 613 N N . ARG A 1 82 ? 17.144 -11.417 -27.965 1.00 92.19 82 ARG A N 1
ATOM 614 C CA . ARG A 1 82 ? 17.686 -12.148 -29.122 1.00 92.19 82 ARG A CA 1
ATOM 615 C C . ARG A 1 82 ? 17.437 -11.390 -30.427 1.00 92.19 82 ARG A C 1
ATOM 617 O O . ARG A 1 82 ? 18.378 -11.217 -31.204 1.00 92.19 82 ARG A O 1
ATOM 624 N N . ASP A 1 83 ? 16.211 -10.925 -30.640 1.00 91.81 83 ASP A N 1
ATOM 625 C CA . ASP A 1 83 ? 15.812 -10.209 -31.854 1.00 91.81 83 ASP A CA 1
ATOM 626 C C . ASP A 1 83 ? 16.509 -8.844 -31.953 1.00 91.81 83 ASP A C 1
ATOM 628 O O . ASP A 1 83 ? 16.969 -8.456 -33.029 1.00 91.81 83 ASP A O 1
ATOM 632 N N . LEU A 1 84 ? 16.680 -8.148 -30.823 1.00 92.12 84 LEU A N 1
ATOM 633 C CA . LEU A 1 84 ? 17.439 -6.902 -30.763 1.00 92.12 84 LEU A CA 1
ATOM 634 C C . LEU A 1 84 ? 18.910 -7.124 -31.124 1.00 92.12 84 LEU A C 1
ATOM 636 O O . LEU A 1 84 ? 19.421 -6.470 -32.029 1.00 92.12 84 LEU A O 1
ATOM 640 N N . ARG A 1 85 ? 19.585 -8.099 -30.502 1.00 90.62 85 ARG A N 1
ATOM 641 C CA . ARG A 1 85 ? 20.991 -8.416 -30.815 1.00 90.62 85 ARG A CA 1
ATOM 642 C C . ARG A 1 85 ? 21.202 -8.799 -32.277 1.00 90.62 85 ARG A C 1
ATOM 644 O O . ARG A 1 85 ? 22.215 -8.425 -32.862 1.00 90.62 85 ARG A O 1
ATOM 651 N N . ALA A 1 86 ? 20.260 -9.525 -32.878 1.00 89.00 86 ALA A N 1
ATOM 652 C CA . ALA A 1 86 ? 20.327 -9.870 -34.297 1.00 89.00 86 ALA A CA 1
ATOM 653 C C . ALA A 1 86 ? 20.327 -8.624 -35.204 1.00 89.00 86 ALA A C 1
ATOM 655 O O . ALA A 1 86 ? 20.925 -8.646 -36.278 1.00 89.00 86 ALA A O 1
ATOM 656 N N . ARG A 1 87 ? 19.692 -7.532 -34.760 1.00 86.12 87 ARG A N 1
ATOM 657 C CA . ARG A 1 87 ? 19.672 -6.244 -35.466 1.00 86.12 87 ARG A CA 1
ATOM 658 C C . ARG A 1 87 ? 20.920 -5.403 -35.188 1.00 86.12 87 ARG A C 1
ATOM 660 O O . ARG A 1 87 ? 21.421 -4.779 -36.119 1.00 86.12 87 ARG A O 1
ATOM 667 N N . LEU A 1 88 ? 21.425 -5.416 -33.950 1.00 81.88 88 LEU A N 1
ATOM 668 C CA . LEU A 1 88 ? 22.574 -4.602 -33.522 1.00 81.88 88 LEU A CA 1
ATOM 669 C C . LEU A 1 88 ? 23.928 -5.098 -34.040 1.00 81.88 88 LEU A C 1
ATOM 671 O O . LEU A 1 88 ? 24.822 -4.290 -34.246 1.00 81.88 88 LEU A O 1
ATOM 675 N N . ARG A 1 89 ? 24.078 -6.396 -34.339 1.00 67.69 89 ARG A N 1
ATOM 676 C CA . ARG A 1 89 ? 25.317 -7.008 -34.880 1.00 67.69 89 ARG A CA 1
ATOM 677 C C . ARG A 1 89 ? 25.764 -6.504 -36.269 1.00 67.69 89 ARG A C 1
ATOM 679 O O . ARG A 1 89 ? 26.588 -7.140 -36.913 1.00 67.69 89 ARG A O 1
ATOM 686 N N . LYS A 1 90 ? 25.201 -5.400 -36.762 1.00 61.84 90 LYS A N 1
ATOM 687 C CA . LYS A 1 90 ? 25.596 -4.734 -38.011 1.00 61.84 90 LYS A CA 1
ATOM 688 C C . LYS A 1 90 ? 26.552 -3.553 -37.789 1.00 61.84 90 LYS A C 1
ATOM 690 O O . LYS A 1 90 ? 26.867 -2.869 -38.761 1.00 61.84 90 LYS A O 1
ATOM 695 N N . GLY A 1 91 ? 26.985 -3.293 -36.552 1.00 55.28 91 GLY A N 1
ATOM 696 C CA . GLY A 1 91 ? 28.039 -2.321 -36.264 1.00 55.28 91 GLY A CA 1
ATOM 697 C C . GLY A 1 91 ? 29.332 -2.736 -36.960 1.00 55.28 91 GLY A C 1
ATOM 698 O O . GLY A 1 91 ? 29.803 -3.847 -36.776 1.00 55.28 91 GLY A O 1
ATOM 699 N N . GLY A 1 92 ? 29.857 -1.880 -37.834 1.00 54.91 92 GLY A N 1
ATOM 700 C CA . GLY A 1 92 ? 31.090 -2.132 -38.587 1.00 54.91 92 GLY A CA 1
ATOM 701 C C . GLY A 1 92 ? 32.297 -1.398 -38.008 1.00 54.91 92 GLY A C 1
ATOM 702 O O . GLY A 1 92 ? 33.188 -1.028 -38.770 1.00 54.91 92 GLY A O 1
ATOM 703 N N . SER A 1 93 ? 32.293 -1.079 -36.708 1.00 60.50 93 SER A N 1
ATOM 704 C CA . SER A 1 93 ? 33.382 -0.347 -36.056 1.00 60.50 93 SER A CA 1
ATOM 705 C C . SER A 1 93 ? 34.311 -1.319 -35.319 1.00 60.50 93 SER A C 1
ATOM 707 O O . SER A 1 93 ? 33.931 -1.834 -34.267 1.00 60.50 93 SER A O 1
ATOM 709 N N . PRO A 1 94 ? 35.544 -1.547 -35.817 1.00 57.97 94 PRO A N 1
ATOM 710 C CA . PRO A 1 94 ? 36.501 -2.438 -35.173 1.00 57.97 94 PRO A CA 1
ATOM 711 C C . PRO A 1 94 ? 36.789 -2.021 -33.729 1.00 57.97 94 PRO A C 1
ATOM 713 O O . PRO A 1 94 ? 36.840 -0.833 -33.400 1.00 57.97 94 PRO A O 1
ATOM 716 N N . HIS A 1 95 ? 37.003 -3.008 -32.863 1.00 56.97 95 HIS A N 1
ATOM 717 C CA . HIS A 1 95 ? 37.286 -2.776 -31.452 1.00 56.97 95 HIS A CA 1
ATOM 718 C C . HIS A 1 95 ? 38.673 -2.131 -31.261 1.00 56.97 95 HIS A C 1
ATOM 720 O O . HIS A 1 95 ? 39.686 -2.730 -31.609 1.00 56.97 95 HIS A O 1
ATOM 726 N N . ASP A 1 96 ? 38.725 -0.931 -30.671 1.00 57.69 96 ASP A N 1
ATOM 727 C CA . ASP A 1 96 ? 39.971 -0.203 -30.364 1.00 57.69 96 ASP A CA 1
ATOM 728 C C . ASP A 1 96 ? 40.507 -0.451 -28.938 1.00 57.69 96 ASP A C 1
ATOM 730 O O . ASP A 1 96 ? 41.474 0.180 -28.519 1.00 57.69 96 ASP A O 1
ATOM 734 N N . GLY A 1 97 ? 39.884 -1.354 -28.169 1.00 59.50 97 GLY A N 1
ATOM 735 C CA . GLY A 1 97 ? 40.247 -1.626 -26.773 1.00 59.50 97 GLY A CA 1
ATOM 736 C C . GLY A 1 97 ? 40.017 -0.459 -25.797 1.00 59.50 97 GLY A C 1
ATOM 737 O O . GLY A 1 97 ? 40.367 -0.584 -24.623 1.00 59.50 97 GLY A O 1
ATOM 738 N N . GLY A 1 98 ? 39.436 0.660 -26.246 1.00 64.12 98 GLY A N 1
ATOM 739 C CA . GLY A 1 98 ? 39.160 1.841 -25.432 1.00 64.12 98 GLY A CA 1
ATOM 740 C C . GLY A 1 98 ? 37.896 1.716 -24.576 1.00 64.12 98 GLY A C 1
ATOM 741 O O . GLY A 1 98 ? 36.972 0.954 -24.877 1.00 64.12 98 GLY A O 1
ATOM 742 N N . GLN A 1 99 ? 37.831 2.498 -23.492 1.00 67.25 99 GLN A N 1
ATOM 743 C CA . GLN A 1 99 ? 36.630 2.605 -22.662 1.00 67.25 99 GLN A CA 1
ATOM 744 C C . GLN A 1 99 ? 35.509 3.277 -23.469 1.00 67.25 99 GLN A C 1
ATOM 746 O O . GLN A 1 99 ? 35.627 4.429 -23.879 1.00 67.25 99 GLN A O 1
ATOM 751 N N . LYS A 1 100 ? 34.409 2.557 -23.706 1.00 71.94 100 LYS A N 1
ATOM 752 C CA . LYS A 1 100 ? 33.265 3.081 -24.464 1.00 71.94 100 LYS A CA 1
ATOM 753 C C . LYS A 1 100 ? 32.531 4.151 -23.653 1.00 71.94 100 LYS A C 1
ATOM 755 O O . LYS A 1 100 ? 32.192 3.938 -22.488 1.00 71.94 100 LYS A O 1
ATOM 760 N N . HIS A 1 101 ? 32.258 5.292 -24.278 1.00 82.25 101 HIS A N 1
ATOM 761 C CA . HIS A 1 101 ? 31.486 6.379 -23.679 1.00 82.25 101 HIS A CA 1
ATOM 762 C C . HIS A 1 101 ? 30.010 6.321 -24.097 1.00 82.25 101 HIS A C 1
ATOM 764 O O . HIS A 1 101 ? 29.654 5.712 -25.105 1.00 82.25 101 HIS A O 1
ATOM 770 N N . ARG A 1 102 ? 29.140 6.963 -23.306 1.00 86.25 102 ARG A N 1
ATOM 771 C CA . ARG A 1 102 ? 27.722 7.151 -23.651 1.00 86.25 102 ARG A CA 1
ATOM 772 C C . ARG A 1 102 ? 27.555 8.174 -24.761 1.00 86.25 102 ARG A C 1
ATOM 774 O O . ARG A 1 102 ? 28.090 9.288 -24.631 1.00 86.25 102 ARG A O 1
ATOM 781 N N . SER A 1 103 ? 26.683 7.839 -25.704 1.00 89.94 103 SER A N 1
ATOM 782 C CA . SER A 1 103 ? 26.153 8.774 -26.688 1.00 89.94 103 SER A CA 1
ATOM 783 C C . SER A 1 103 ? 25.323 9.881 -26.033 1.00 89.94 103 SER A C 1
ATOM 785 O O . SER A 1 103 ? 24.951 9.819 -24.851 1.00 89.94 103 SER A O 1
ATOM 787 N N . LYS A 1 104 ? 25.034 10.939 -26.796 1.00 91.31 104 LYS A N 1
ATOM 788 C CA . LYS A 1 104 ? 24.186 12.049 -26.333 1.00 91.31 104 LYS A CA 1
ATOM 789 C C . LYS A 1 104 ? 22.763 11.574 -26.011 1.00 91.31 104 LYS A C 1
ATOM 791 O O . LYS A 1 104 ? 22.247 11.899 -24.946 1.00 91.31 104 LYS A O 1
ATOM 796 N N . THR A 1 105 ? 22.177 10.759 -26.884 1.00 89.75 105 THR A N 1
ATOM 797 C CA . THR A 1 105 ? 20.844 10.151 -26.722 1.00 89.75 105 THR A CA 1
ATOM 798 C C . THR A 1 105 ? 20.771 9.275 -25.473 1.00 89.75 105 THR A C 1
ATOM 800 O O . THR A 1 105 ? 19.776 9.294 -24.753 1.00 89.75 105 THR A O 1
ATOM 803 N N . CYS A 1 106 ? 21.849 8.556 -25.149 1.00 91.75 106 CYS A N 1
ATOM 804 C CA . CYS A 1 106 ? 21.928 7.790 -23.911 1.00 91.75 106 CYS A CA 1
ATOM 805 C C . CYS A 1 106 ? 21.914 8.691 -22.663 1.00 91.75 106 CYS A C 1
ATOM 807 O O . CYS A 1 106 ? 21.255 8.364 -21.677 1.00 91.75 106 CYS A O 1
ATOM 809 N N . ARG A 1 107 ? 22.591 9.847 -22.687 1.00 92.31 107 ARG A N 1
ATOM 810 C CA . ARG A 1 107 ? 22.544 10.807 -21.565 1.00 92.31 107 ARG A CA 1
ATOM 811 C C . ARG A 1 107 ? 21.137 11.369 -21.374 1.00 92.31 107 ARG A C 1
ATOM 813 O O . ARG A 1 107 ? 20.636 11.330 -20.258 1.00 92.31 107 ARG A O 1
ATOM 820 N N . GLU A 1 108 ? 20.478 11.766 -22.461 1.00 92.62 108 GLU A N 1
ATOM 821 C CA . GLU A 1 108 ? 19.089 12.250 -22.440 1.00 92.62 108 GLU A CA 1
ATOM 822 C C . GLU A 1 108 ? 18.116 11.188 -21.887 1.00 92.62 108 GLU A C 1
ATOM 824 O O . GLU A 1 108 ? 17.218 11.507 -21.109 1.00 92.62 108 GLU A O 1
ATOM 829 N N . MET A 1 109 ? 18.323 9.907 -22.219 1.00 95.06 109 MET A N 1
ATOM 830 C CA . MET A 1 109 ? 17.558 8.790 -21.649 1.00 95.06 109 MET A CA 1
ATOM 831 C C . MET A 1 109 ? 17.765 8.661 -20.129 1.00 95.06 109 MET A C 1
ATOM 833 O O . MET A 1 109 ? 16.803 8.420 -19.400 1.00 95.06 109 MET A O 1
ATOM 837 N N . PHE A 1 110 ? 18.990 8.845 -19.628 1.00 94.94 110 PHE A N 1
ATOM 838 C CA . PHE A 1 110 ? 19.267 8.830 -18.187 1.00 94.94 110 PHE A CA 1
ATOM 839 C C . PHE A 1 110 ? 18.680 10.044 -17.459 1.00 94.94 110 PHE A C 1
ATOM 841 O O . PHE A 1 110 ? 18.184 9.886 -16.345 1.00 94.94 110 PHE A O 1
ATOM 848 N N . ASP A 1 111 ? 18.677 11.222 -18.084 1.00 94.38 111 ASP A N 1
ATOM 849 C CA . ASP A 1 111 ? 18.024 12.415 -17.534 1.00 94.38 111 ASP A CA 1
ATOM 850 C C . ASP A 1 111 ? 16.504 12.205 -17.426 1.00 94.38 111 ASP A C 1
ATOM 852 O O . ASP A 1 111 ? 15.890 12.524 -16.406 1.00 94.38 111 ASP A O 1
ATOM 856 N N . ALA A 1 112 ? 15.894 11.586 -18.444 1.00 92.62 112 ALA A N 1
ATOM 857 C CA . ALA A 1 112 ? 14.489 11.191 -18.401 1.00 92.62 112 ALA A CA 1
ATOM 858 C C . ALA A 1 112 ? 14.215 10.150 -17.301 1.00 92.62 112 ALA A C 1
ATOM 860 O O . ALA A 1 112 ? 13.239 10.283 -16.566 1.00 92.62 112 ALA A O 1
ATOM 861 N N . ALA A 1 113 ? 15.083 9.146 -17.143 1.00 94.75 113 ALA A N 1
ATOM 862 C CA . ALA A 1 113 ? 14.962 8.143 -16.086 1.00 94.75 113 ALA A CA 1
ATOM 863 C C . ALA A 1 113 ? 15.067 8.764 -14.681 1.00 94.75 113 ALA A C 1
ATOM 865 O O . ALA A 1 113 ? 14.273 8.431 -13.804 1.00 94.75 113 ALA A O 1
ATOM 866 N N . ALA A 1 114 ? 15.993 9.707 -14.480 1.00 93.50 114 ALA A N 1
ATOM 867 C CA . ALA A 1 114 ? 16.132 10.442 -13.223 1.00 93.50 114 ALA A CA 1
ATOM 868 C C . ALA A 1 114 ? 14.873 11.255 -12.900 1.00 93.50 114 ALA A C 1
ATOM 870 O O . ALA A 1 114 ? 14.391 11.210 -11.772 1.00 93.50 114 ALA A O 1
ATOM 871 N N . LYS A 1 115 ? 14.281 11.914 -13.903 1.00 89.88 115 LYS A N 1
ATOM 872 C CA . LYS A 1 115 ? 13.007 12.617 -13.730 1.00 89.88 115 LYS A CA 1
ATOM 873 C C . LYS A 1 115 ? 11.866 11.667 -13.350 1.00 89.88 115 LYS A C 1
ATOM 875 O O . LYS A 1 115 ? 11.087 11.982 -12.460 1.00 89.88 115 LYS A O 1
ATOM 880 N N . ILE A 1 116 ? 11.776 10.496 -13.989 1.00 89.00 116 ILE A N 1
ATOM 881 C CA . ILE A 1 116 ? 10.758 9.484 -13.655 1.00 89.00 116 ILE A CA 1
ATOM 882 C C . ILE A 1 116 ? 10.905 9.019 -12.201 1.00 89.00 116 ILE A C 1
ATOM 884 O O . ILE A 1 116 ? 9.892 8.820 -11.529 1.00 89.00 116 ILE A O 1
ATOM 888 N N . ALA A 1 117 ? 12.142 8.857 -11.726 1.00 90.12 117 ALA A N 1
ATOM 889 C CA . ALA A 1 117 ? 12.439 8.505 -10.343 1.00 90.12 117 ALA A CA 1
ATOM 890 C C . ALA A 1 117 ? 12.066 9.627 -9.359 1.00 90.12 117 ALA A C 1
ATOM 892 O O . ALA A 1 117 ? 11.441 9.346 -8.338 1.00 90.12 117 ALA A O 1
ATOM 893 N N . ASP A 1 118 ? 12.366 10.889 -9.685 1.00 86.00 118 ASP A N 1
ATOM 894 C CA . ASP A 1 118 ? 11.993 12.046 -8.856 1.00 86.00 118 ASP A CA 1
ATOM 895 C C . ASP A 1 118 ? 10.465 12.172 -8.756 1.00 86.00 118 ASP A C 1
ATOM 897 O O . ASP A 1 118 ? 9.916 12.287 -7.660 1.00 86.00 118 ASP A O 1
ATOM 901 N N . ASP A 1 119 ? 9.764 12.056 -9.888 1.00 78.75 119 ASP A N 1
ATOM 902 C CA . ASP A 1 119 ? 8.298 12.082 -9.950 1.00 78.75 119 ASP A CA 1
ATOM 903 C C . ASP A 1 119 ? 7.663 10.893 -9.199 1.00 78.75 119 ASP A C 1
ATOM 905 O O . ASP A 1 119 ? 6.500 10.960 -8.803 1.00 78.75 119 ASP A O 1
ATOM 909 N N . ALA A 1 120 ? 8.396 9.786 -9.026 1.00 79.75 120 ALA A N 1
ATOM 910 C CA . ALA A 1 120 ? 7.973 8.632 -8.230 1.00 79.75 120 ALA A CA 1
ATOM 911 C C . ALA A 1 120 ? 8.290 8.775 -6.730 1.00 79.75 120 ALA A C 1
ATOM 913 O O . ALA A 1 120 ? 7.860 7.937 -5.940 1.00 79.75 120 ALA A O 1
ATOM 914 N N . GLY A 1 121 ? 9.044 9.804 -6.327 1.00 82.25 121 GLY A N 1
ATOM 915 C CA . GLY A 1 121 ? 9.547 9.943 -4.960 1.00 82.25 121 GLY A CA 1
ATOM 916 C C . GLY A 1 121 ? 10.611 8.905 -4.579 1.00 82.25 121 GLY A C 1
ATOM 917 O O . GLY A 1 121 ? 10.806 8.649 -3.389 1.00 82.25 121 GLY A O 1
ATOM 918 N N . SER A 1 122 ? 11.284 8.299 -5.560 1.00 83.94 122 SER A N 1
ATOM 919 C CA . SER A 1 122 ? 12.327 7.295 -5.345 1.00 83.94 122 SER A CA 1
ATOM 920 C C . SER A 1 122 ? 13.592 7.924 -4.753 1.00 83.94 122 SER A C 1
ATOM 922 O O . SER A 1 122 ? 14.073 8.956 -5.218 1.00 83.94 122 SER A O 1
ATOM 924 N N . GLU A 1 123 ? 14.190 7.279 -3.748 1.00 83.25 123 GLU A N 1
ATOM 925 C CA . GLU A 1 123 ? 15.428 7.768 -3.113 1.00 83.25 123 GLU A CA 1
ATOM 926 C C . GLU A 1 123 ? 16.673 7.613 -4.011 1.00 83.25 123 GLU A C 1
ATOM 928 O O . GLU A 1 123 ? 17.674 8.321 -3.840 1.00 83.25 123 GLU A O 1
ATOM 933 N N . ALA A 1 124 ? 16.613 6.690 -4.976 1.00 87.19 124 ALA A N 1
ATOM 934 C CA . ALA A 1 124 ? 17.689 6.386 -5.906 1.00 87.19 124 ALA A CA 1
ATOM 935 C C . ALA A 1 124 ? 17.161 6.083 -7.316 1.00 87.19 124 ALA A C 1
ATOM 937 O O . ALA A 1 124 ? 16.032 5.629 -7.499 1.00 87.19 124 ALA A O 1
ATOM 938 N N . LEU A 1 125 ? 18.020 6.308 -8.310 1.00 90.69 125 LEU A N 1
ATOM 939 C CA . LEU A 1 125 ? 17.798 5.863 -9.679 1.00 90.69 125 LEU A CA 1
ATOM 940 C C . LEU A 1 125 ? 18.074 4.361 -9.752 1.00 90.69 125 LEU A C 1
ATOM 942 O O . LEU A 1 125 ? 19.176 3.942 -9.409 1.00 90.69 125 LEU A O 1
ATOM 946 N N . ALA A 1 126 ? 17.108 3.599 -10.249 1.00 92.25 126 ALA A N 1
ATOM 947 C CA . ALA A 1 126 ? 17.139 2.137 -10.332 1.00 92.25 126 ALA A CA 1
ATOM 948 C C . ALA A 1 126 ? 16.705 1.626 -11.723 1.00 92.25 126 ALA A C 1
ATOM 950 O O . ALA A 1 126 ? 16.266 2.418 -12.570 1.00 92.25 126 ALA A O 1
ATOM 951 N N . VAL A 1 127 ? 16.889 0.330 -12.007 1.00 94.00 127 VAL A N 1
ATOM 952 C CA . VAL A 1 127 ? 16.777 -0.238 -13.372 1.00 94.00 127 VAL A CA 1
ATOM 953 C C . VAL A 1 127 ? 15.378 -0.061 -13.970 1.00 94.00 127 VAL A C 1
ATOM 955 O O . VAL A 1 127 ? 15.243 0.177 -15.172 1.00 94.00 127 VAL A O 1
ATOM 958 N N . GLU A 1 128 ? 14.333 -0.109 -13.152 1.00 93.44 128 GLU A N 1
ATOM 959 C CA . GLU A 1 128 ? 12.943 0.102 -13.554 1.00 93.44 128 GLU A CA 1
ATOM 960 C C . GLU A 1 128 ? 12.693 1.507 -14.115 1.00 93.44 128 GLU A C 1
ATOM 962 O O . GLU A 1 128 ? 11.886 1.679 -15.030 1.00 93.44 128 GLU A O 1
ATOM 967 N N . HIS A 1 129 ? 13.421 2.514 -13.630 1.00 94.69 129 HIS A N 1
ATOM 968 C CA . HIS A 1 129 ? 13.324 3.883 -14.131 1.00 94.69 129 HIS A CA 1
ATOM 969 C C . HIS A 1 129 ? 13.990 4.007 -15.506 1.00 94.69 129 HIS A C 1
ATOM 971 O O . HIS A 1 129 ? 13.472 4.687 -16.395 1.00 94.69 129 HIS A O 1
ATOM 977 N N . VAL A 1 130 ? 15.110 3.300 -15.707 1.00 95.88 130 VAL A N 1
ATOM 978 C CA . VAL A 1 130 ? 15.786 3.204 -17.011 1.00 95.88 130 VAL A CA 1
ATOM 979 C C . VAL A 1 130 ? 14.892 2.481 -18.016 1.00 95.88 130 VAL A C 1
ATOM 981 O O . VAL A 1 130 ? 14.706 2.973 -19.128 1.00 95.88 130 VAL A O 1
ATOM 984 N N . LEU A 1 131 ? 14.270 1.364 -17.618 1.00 95.19 131 LEU A N 1
ATOM 985 C CA . LEU A 1 131 ? 13.297 0.655 -18.451 1.00 95.19 131 LEU A CA 1
ATOM 986 C C . LEU A 1 131 ? 12.118 1.558 -18.827 1.00 95.19 131 LEU A C 1
ATOM 988 O O . LEU A 1 131 ? 11.727 1.607 -19.992 1.00 95.19 131 LEU A O 1
ATOM 992 N N . ALA A 1 132 ? 11.568 2.298 -17.864 1.00 91.44 132 ALA A N 1
ATOM 993 C CA . ALA A 1 132 ? 10.467 3.218 -18.113 1.00 91.44 132 ALA A CA 1
ATOM 994 C C . ALA A 1 132 ? 10.848 4.317 -19.119 1.00 91.44 132 ALA A C 1
ATOM 996 O O . ALA A 1 132 ? 10.080 4.576 -20.046 1.00 91.44 132 ALA A O 1
ATOM 997 N N . ALA A 1 133 ? 12.038 4.915 -18.991 1.00 94.62 133 ALA A N 1
ATOM 998 C CA . ALA A 1 133 ? 12.536 5.918 -19.935 1.00 94.62 133 ALA A CA 1
ATOM 999 C C . ALA A 1 133 ? 12.735 5.343 -21.348 1.00 94.62 133 ALA A C 1
ATOM 1001 O O . ALA A 1 133 ? 12.309 5.948 -22.333 1.00 94.62 133 ALA A O 1
ATOM 1002 N N . LEU A 1 134 ? 13.322 4.146 -21.444 1.00 94.75 134 LEU A N 1
ATOM 1003 C CA . LEU A 1 134 ? 13.518 3.415 -22.697 1.00 94.75 134 LEU A CA 1
ATOM 1004 C C . LEU A 1 134 ? 12.188 3.107 -23.398 1.00 94.75 134 LEU A C 1
ATOM 1006 O O . LEU A 1 134 ? 12.069 3.278 -24.608 1.00 94.75 134 LEU A O 1
ATOM 1010 N N . LEU A 1 135 ? 11.173 2.674 -22.651 1.00 91.38 135 LEU A N 1
ATOM 1011 C CA . LEU A 1 135 ? 9.852 2.368 -23.204 1.00 91.38 135 LEU A CA 1
ATOM 1012 C C . LEU A 1 135 ? 9.039 3.624 -23.546 1.00 91.38 135 LEU A C 1
ATOM 1014 O O . LEU A 1 135 ? 8.205 3.568 -24.446 1.00 91.38 135 LEU A O 1
ATOM 1018 N N . ALA A 1 136 ? 9.272 4.744 -22.856 1.00 90.31 136 ALA A N 1
ATOM 1019 C CA . ALA A 1 136 ? 8.636 6.025 -23.164 1.00 90.31 136 ALA A CA 1
ATOM 1020 C C . ALA A 1 136 ? 9.177 6.641 -24.467 1.00 90.31 136 ALA A C 1
ATOM 1022 O O . ALA A 1 136 ? 8.409 7.195 -25.253 1.00 90.31 136 ALA A O 1
ATOM 1023 N N . SER A 1 137 ? 10.480 6.491 -24.718 1.00 90.44 137 SER A N 1
ATOM 1024 C CA . SER A 1 137 ? 11.164 7.006 -25.909 1.00 90.44 137 SER A CA 1
ATOM 1025 C C . SER A 1 137 ? 11.973 5.902 -26.607 1.00 90.44 137 SER A C 1
ATOM 1027 O O . SER A 1 137 ? 13.204 5.970 -26.636 1.00 90.44 137 SER A O 1
ATOM 1029 N N . PRO A 1 138 ? 11.314 4.876 -27.185 1.00 91.25 138 PRO A N 1
ATOM 1030 C CA . PRO A 1 138 ? 12.009 3.730 -27.760 1.00 91.25 138 PRO A CA 1
ATOM 1031 C C . PRO A 1 138 ? 12.808 4.132 -29.001 1.00 91.25 138 PRO A C 1
ATOM 1033 O O . PRO A 1 138 ? 12.363 4.957 -29.805 1.00 91.25 138 PRO A O 1
ATOM 1036 N N . THR A 1 139 ? 13.973 3.518 -29.202 1.00 91.19 139 THR A N 1
ATOM 1037 C CA . THR A 1 139 ? 14.747 3.688 -30.441 1.00 91.19 139 THR A CA 1
ATOM 1038 C C . THR A 1 139 ? 14.091 2.938 -31.602 1.00 91.19 139 THR A C 1
ATOM 1040 O O . THR A 1 139 ? 13.185 2.124 -31.412 1.00 91.19 139 THR A O 1
ATOM 1043 N N . GLU A 1 140 ? 14.516 3.202 -32.838 1.00 89.69 140 GLU A N 1
ATOM 1044 C CA . GLU A 1 140 ? 13.996 2.490 -34.014 1.00 89.69 140 GLU A CA 1
ATOM 1045 C C . GLU A 1 140 ? 14.208 0.970 -33.908 1.00 89.69 140 GLU A C 1
ATOM 1047 O O . GLU A 1 140 ? 13.286 0.193 -34.166 1.00 89.69 140 GLU A O 1
ATOM 1052 N N . ALA A 1 141 ? 15.382 0.548 -33.427 1.00 89.69 141 ALA A N 1
ATOM 1053 C CA . ALA A 1 141 ? 15.692 -0.856 -33.186 1.00 89.69 141 ALA A CA 1
ATOM 1054 C C . ALA A 1 141 ? 14.730 -1.488 -32.166 1.00 89.69 141 ALA A C 1
ATOM 1056 O O . ALA A 1 141 ? 14.241 -2.596 -32.388 1.00 89.69 141 ALA A O 1
ATOM 1057 N N . MET A 1 142 ? 14.403 -0.767 -31.088 1.00 92.25 142 MET A N 1
ATOM 1058 C CA . MET A 1 142 ? 13.433 -1.224 -30.093 1.00 92.25 142 MET A CA 1
ATOM 1059 C C . MET A 1 142 ? 12.019 -1.307 -30.666 1.00 92.25 142 MET A C 1
ATOM 1061 O O . MET A 1 142 ? 11.344 -2.311 -30.455 1.00 92.25 142 MET A O 1
ATOM 1065 N N . ARG A 1 143 ? 11.571 -0.304 -31.435 1.00 90.44 143 ARG A N 1
ATOM 1066 C CA . ARG A 1 143 ? 10.252 -0.333 -32.095 1.00 90.44 143 ARG A CA 1
ATOM 1067 C C . ARG A 1 143 ? 10.105 -1.539 -33.015 1.00 90.44 143 ARG A C 1
ATOM 1069 O O . ARG A 1 143 ? 9.074 -2.203 -32.990 1.00 90.44 143 ARG A O 1
ATOM 1076 N N . ALA A 1 144 ? 11.155 -1.864 -33.765 1.00 88.44 144 ALA A N 1
ATOM 1077 C CA . ALA A 1 144 ? 11.168 -3.000 -34.678 1.00 88.44 144 ALA A CA 1
ATOM 1078 C C . ALA A 1 144 ? 11.160 -4.376 -33.979 1.00 88.44 144 ALA A C 1
ATOM 1080 O O . ALA A 1 144 ? 10.881 -5.385 -34.630 1.00 88.44 144 ALA A O 1
ATOM 1081 N N . VAL A 1 145 ? 11.509 -4.435 -32.691 1.00 89.56 145 VAL A N 1
ATOM 1082 C CA . VAL A 1 145 ? 11.478 -5.659 -31.870 1.00 89.56 145 VAL A CA 1
ATOM 1083 C C . VAL A 1 145 ? 10.182 -5.757 -31.073 1.00 89.56 145 VAL A C 1
ATOM 1085 O O . VAL A 1 145 ? 9.598 -6.831 -30.983 1.00 89.56 145 VAL A O 1
ATOM 1088 N N . LEU A 1 146 ? 9.739 -4.645 -30.491 1.00 87.69 146 LEU A N 1
ATOM 1089 C CA . LEU A 1 146 ? 8.624 -4.623 -29.553 1.00 87.69 146 LEU A CA 1
ATOM 1090 C C . LEU A 1 146 ? 7.261 -4.536 -30.244 1.00 87.69 146 LEU A C 1
ATOM 1092 O O . LEU A 1 146 ? 6.301 -5.080 -29.708 1.00 87.69 146 LEU A O 1
ATOM 1096 N N . GLY A 1 147 ? 7.160 -3.908 -31.422 1.00 84.31 147 GLY A N 1
ATOM 1097 C CA . GLY A 1 147 ? 5.911 -3.837 -32.189 1.00 84.31 147 GLY A CA 1
ATOM 1098 C C . GLY A 1 147 ? 4.707 -3.431 -31.327 1.00 84.31 147 GLY A C 1
ATOM 1099 O O . GLY A 1 147 ? 4.753 -2.418 -30.625 1.00 84.31 147 GLY A O 1
ATOM 1100 N N . ASP A 1 148 ? 3.663 -4.264 -31.333 1.00 72.31 148 ASP A N 1
ATOM 1101 C CA . ASP A 1 148 ? 2.422 -4.059 -30.571 1.00 72.31 148 ASP A CA 1
ATOM 1102 C C . ASP A 1 148 ? 2.629 -4.009 -29.046 1.00 72.31 148 ASP A C 1
ATOM 1104 O O . ASP A 1 148 ? 1.821 -3.407 -28.338 1.00 72.31 148 ASP A O 1
ATOM 1108 N N . ALA A 1 149 ? 3.731 -4.554 -28.515 1.00 74.81 149 ALA A N 1
ATOM 1109 C CA . ALA A 1 149 ? 4.058 -4.467 -27.089 1.00 74.81 149 ALA A CA 1
ATOM 1110 C C . ALA A 1 149 ? 4.385 -3.030 -26.629 1.00 74.81 149 ALA A C 1
ATOM 1112 O O . ALA A 1 149 ? 4.372 -2.751 -25.432 1.00 74.81 149 ALA A O 1
ATOM 1113 N N . LEU A 1 150 ? 4.647 -2.098 -27.560 1.00 72.00 150 LEU A N 1
ATOM 1114 C CA . LEU A 1 150 ? 4.722 -0.659 -27.265 1.00 72.00 150 LEU A CA 1
ATOM 1115 C C . LEU A 1 150 ? 3.342 0.007 -27.197 1.00 72.00 150 LEU A C 1
ATOM 1117 O O . LEU A 1 150 ? 3.190 1.024 -26.522 1.00 72.00 150 LEU A O 1
ATOM 1121 N N . ALA A 1 151 ? 2.351 -0.546 -27.903 1.00 62.81 151 ALA A N 1
ATOM 1122 C CA . ALA A 1 151 ? 0.960 -0.097 -27.864 1.00 62.81 151 ALA A CA 1
ATOM 1123 C C . ALA A 1 151 ? 0.190 -0.713 -26.685 1.00 62.81 151 ALA A C 1
ATOM 1125 O O . ALA A 1 151 ? -0.817 -0.150 -26.244 1.00 62.81 151 ALA A O 1
ATOM 1126 N N . ALA A 1 152 ? 0.678 -1.836 -26.142 1.00 56.84 152 ALA A N 1
ATOM 1127 C CA . ALA A 1 152 ? 0.259 -2.342 -24.847 1.00 56.84 152 ALA A CA 1
ATOM 1128 C C . ALA A 1 152 ? 0.487 -1.236 -23.810 1.00 56.84 152 ALA A C 1
ATOM 1130 O O . ALA A 1 152 ? 1.622 -0.867 -23.496 1.00 56.84 152 ALA A O 1
ATOM 1131 N N . LYS A 1 153 ? -0.624 -0.660 -23.331 1.00 46.50 153 LYS A N 1
ATOM 1132 C CA . LYS A 1 153 ? -0.634 0.356 -22.277 1.00 46.50 153 LYS A CA 1
ATOM 1133 C C . LYS A 1 153 ? 0.330 -0.112 -21.192 1.00 46.50 153 LYS A C 1
ATOM 1135 O O . LYS A 1 153 ? 0.187 -1.234 -20.710 1.00 46.50 153 LYS A O 1
ATOM 1140 N N . ALA A 1 154 ? 1.295 0.741 -20.830 1.00 46.88 154 ALA A N 1
ATOM 1141 C CA . ALA A 1 154 ? 2.080 0.548 -19.617 1.00 46.88 154 ALA A CA 1
ATOM 1142 C C . ALA A 1 154 ? 1.136 0.039 -18.518 1.00 46.88 154 ALA A C 1
ATOM 1144 O O . ALA A 1 154 ? 0.027 0.591 -18.441 1.00 46.88 154 ALA A O 1
ATOM 1145 N N . PRO A 1 155 ? 1.509 -0.996 -17.728 1.00 44.09 155 PRO A N 1
ATOM 1146 C CA . PRO A 1 155 ? 0.689 -1.397 -16.594 1.00 44.09 155 PRO A CA 1
ATOM 1147 C C . PRO A 1 155 ? 0.363 -0.101 -15.873 1.00 44.09 155 PRO A C 1
ATOM 1149 O O . PRO A 1 155 ? 1.284 0.682 -15.614 1.00 44.09 155 PRO A O 1
ATOM 1152 N N . LYS A 1 156 ? -0.941 0.206 -15.770 1.00 41.09 156 LYS A N 1
ATOM 1153 C CA . LYS A 1 156 ? -1.437 1.486 -15.255 1.00 41.09 156 LYS A CA 1
ATOM 1154 C C . LYS A 1 156 ? -0.566 1.787 -14.043 1.00 41.09 156 LYS A C 1
ATOM 1156 O O . LYS A 1 156 ? -0.561 0.971 -13.122 1.00 41.09 156 LYS A O 1
ATOM 1161 N N . ARG A 1 157 ? 0.233 2.867 -14.097 1.00 49.25 157 ARG A N 1
ATOM 1162 C CA . ARG A 1 157 ? 0.989 3.333 -12.929 1.00 49.25 157 ARG A CA 1
ATOM 1163 C C . ARG A 1 157 ? -0.048 3.328 -11.820 1.00 49.25 157 ARG A C 1
ATOM 1165 O O . ARG A 1 157 ? -1.111 3.920 -12.036 1.00 49.25 157 ARG A O 1
ATOM 1172 N N . SER A 1 158 ? 0.182 2.524 -10.781 1.00 56.19 158 SER A N 1
ATOM 1173 C CA . SER A 1 158 ? -0.804 2.400 -9.718 1.00 56.19 158 SER A CA 1
ATOM 1174 C C . SER A 1 158 ? -1.208 3.808 -9.326 1.00 56.19 158 SER A C 1
ATOM 1176 O O . SER A 1 158 ? -0.345 4.679 -9.219 1.00 56.19 158 SER A O 1
ATOM 1178 N N . GLU A 1 159 ? -2.505 4.054 -9.180 1.00 63.47 159 GLU A N 1
ATOM 1179 C CA . GLU A 1 159 ? -2.977 5.350 -8.692 1.00 63.47 159 GLU A CA 1
ATOM 1180 C C . GLU A 1 159 ? -2.431 5.608 -7.268 1.00 63.47 159 GLU A C 1
ATOM 1182 O O . GLU A 1 159 ? -2.480 6.737 -6.792 1.00 63.47 159 GLU A O 1
ATOM 1187 N N . MET A 1 160 ? -1.836 4.583 -6.631 1.00 77.00 160 MET A N 1
ATOM 1188 C CA . MET A 1 160 ? -1.247 4.607 -5.298 1.00 77.00 160 MET A CA 1
ATOM 1189 C C . MET A 1 160 ? 0.079 3.805 -5.212 1.00 77.00 160 MET A C 1
ATOM 1191 O O . MET A 1 160 ? 0.106 2.706 -4.642 1.00 77.00 160 MET A O 1
ATOM 1195 N N . PRO A 1 161 ? 1.191 4.294 -5.797 1.00 80.00 161 PRO A N 1
ATOM 1196 C CA . PRO A 1 161 ? 2.484 3.607 -5.772 1.00 80.00 161 PRO A CA 1
ATOM 1197 C C . PRO A 1 161 ? 3.028 3.292 -4.367 1.00 80.00 161 PRO A C 1
ATOM 1199 O O . PRO A 1 161 ? 3.623 2.228 -4.196 1.00 80.00 161 PRO A O 1
ATOM 1202 N N . LEU A 1 162 ? 2.848 4.157 -3.357 1.00 83.56 162 LEU A N 1
ATOM 1203 C CA . LEU A 1 162 ? 3.415 3.892 -2.023 1.00 83.56 162 LEU A CA 1
ATOM 1204 C C . LEU A 1 162 ? 2.613 2.819 -1.278 1.00 83.56 162 LEU A C 1
ATOM 1206 O O . LEU A 1 162 ? 3.202 1.963 -0.616 1.00 83.56 162 LEU A O 1
ATOM 1210 N N . LEU A 1 163 ? 1.285 2.832 -1.388 1.00 84.81 163 LEU A N 1
ATOM 1211 C CA . LEU A 1 163 ? 0.407 1.815 -0.812 1.00 84.81 163 LEU A CA 1
ATOM 1212 C C . LEU A 1 163 ? 0.616 0.450 -1.460 1.00 84.81 163 LEU A C 1
ATOM 1214 O O . LEU A 1 163 ? 0.559 -0.548 -0.752 1.00 84.81 163 LEU A O 1
ATOM 1218 N N . ASP A 1 164 ? 0.895 0.391 -2.760 1.00 82.56 164 ASP A N 1
ATOM 1219 C CA . ASP A 1 164 ? 1.198 -0.880 -3.420 1.00 82.56 164 ASP A CA 1
ATOM 1220 C C . ASP A 1 164 ? 2.605 -1.396 -3.074 1.00 82.56 164 ASP A C 1
ATOM 1222 O O . ASP A 1 164 ? 2.810 -2.606 -2.996 1.00 82.56 164 ASP A O 1
ATOM 1226 N N . GLN A 1 165 ? 3.568 -0.501 -2.822 1.00 81.69 165 GLN A N 1
ATOM 1227 C CA . GLN A 1 165 ? 4.931 -0.879 -2.437 1.00 81.69 165 GLN A CA 1
ATOM 1228 C C . GLN A 1 165 ? 5.043 -1.305 -0.965 1.00 81.69 165 GLN A C 1
ATOM 1230 O O . GLN A 1 165 ? 5.768 -2.246 -0.638 1.00 81.69 165 GLN A O 1
ATOM 1235 N N . PHE A 1 166 ? 4.382 -0.583 -0.057 1.00 83.62 166 PHE A N 1
ATOM 1236 C CA . PHE A 1 166 ? 4.548 -0.761 1.389 1.00 83.62 166 PHE A CA 1
ATOM 1237 C C . PHE A 1 166 ? 3.309 -1.318 2.089 1.00 83.62 166 PHE A C 1
ATOM 1239 O O . PHE A 1 166 ? 3.427 -1.837 3.197 1.00 83.62 166 PHE A O 1
ATOM 1246 N N . GLY A 1 167 ? 2.127 -1.188 1.497 1.00 87.44 167 GLY A N 1
ATOM 1247 C CA . GLY A 1 167 ? 0.886 -1.722 2.040 1.00 87.44 167 GLY A CA 1
ATOM 1248 C C . GLY A 1 167 ? 0.603 -3.143 1.560 1.00 87.44 167 GLY A C 1
ATOM 1249 O O . GLY A 1 167 ? 1.149 -3.624 0.571 1.00 87.44 167 GLY A O 1
ATOM 1250 N N . GLN A 1 168 ? -0.290 -3.826 2.272 1.00 90.56 168 GLN A N 1
ATOM 1251 C CA . GLN A 1 168 ? -0.808 -5.128 1.863 1.00 90.56 168 GLN A CA 1
ATOM 1252 C C . GLN A 1 168 ? -2.319 -5.047 1.637 1.00 90.56 168 GLN A C 1
ATOM 1254 O O . GLN A 1 168 ? -3.074 -4.767 2.565 1.00 90.56 168 GLN A O 1
ATOM 1259 N N . ASP A 1 169 ? -2.773 -5.305 0.410 1.00 93.19 169 ASP A N 1
ATOM 1260 C CA . ASP A 1 169 ? -4.199 -5.283 0.069 1.00 93.19 169 ASP A CA 1
ATOM 1261 C C . ASP A 1 169 ? -4.902 -6.565 0.541 1.00 93.19 169 ASP A C 1
ATOM 1263 O O . ASP A 1 169 ? -4.805 -7.625 -0.082 1.00 93.19 169 ASP A O 1
ATOM 1267 N N . LEU A 1 170 ? -5.622 -6.465 1.658 1.00 94.81 170 LEU A N 1
ATOM 1268 C CA . LEU A 1 170 ? -6.300 -7.602 2.277 1.00 94.81 170 LEU A CA 1
ATOM 1269 C C . LEU A 1 170 ? -7.497 -8.083 1.452 1.00 94.81 170 LEU A C 1
ATOM 1271 O O . LEU A 1 170 ? -7.786 -9.278 1.442 1.00 94.81 170 LEU A O 1
ATOM 1275 N N . VAL A 1 171 ? -8.185 -7.184 0.743 1.00 94.81 171 VAL A N 1
ATOM 1276 C CA . VAL A 1 171 ? -9.348 -7.540 -0.090 1.00 94.81 171 VAL A CA 1
ATOM 1277 C C . VAL A 1 171 ? -8.879 -8.316 -1.315 1.00 94.81 171 VAL A C 1
ATOM 1279 O O . VAL A 1 171 ? -9.455 -9.351 -1.646 1.00 94.81 171 VAL A O 1
ATOM 1282 N N . ARG A 1 172 ? -7.783 -7.877 -1.943 1.00 93.19 172 ARG A N 1
ATOM 1283 C CA . ARG A 1 172 ? -7.145 -8.613 -3.039 1.00 93.19 172 ARG A CA 1
ATOM 1284 C C . ARG A 1 172 ? -6.641 -9.979 -2.580 1.00 93.19 172 ARG A C 1
ATOM 1286 O O . ARG A 1 172 ? -6.893 -10.970 -3.253 1.00 93.19 172 ARG A O 1
ATOM 1293 N N . LEU A 1 173 ? -5.982 -10.060 -1.422 1.00 92.25 173 LEU A N 1
ATOM 1294 C CA . LEU A 1 173 ? -5.548 -11.349 -0.871 1.00 92.25 173 LEU A CA 1
ATOM 1295 C C . LEU A 1 173 ? -6.722 -12.285 -0.569 1.00 92.25 173 LEU A C 1
ATOM 1297 O O . LEU A 1 173 ? -6.591 -13.493 -0.757 1.00 92.25 173 LEU A O 1
ATOM 1301 N N . ALA A 1 174 ? -7.854 -11.750 -0.109 1.00 93.06 174 ALA A N 1
ATOM 1302 C CA . ALA A 1 174 ? -9.065 -12.532 0.102 1.00 93.06 174 ALA A CA 1
ATOM 1303 C C . ALA A 1 174 ? -9.655 -13.037 -1.223 1.00 93.06 174 ALA A C 1
ATOM 1305 O O . ALA A 1 174 ? -9.980 -14.217 -1.321 1.00 93.06 174 ALA A O 1
ATOM 1306 N N . ALA A 1 175 ? -9.731 -12.180 -2.246 1.00 91.12 175 ALA A N 1
ATOM 1307 C CA . ALA A 1 175 ? -10.190 -12.557 -3.584 1.00 91.12 175 ALA A CA 1
ATOM 1308 C C . ALA A 1 175 ? -9.300 -13.641 -4.223 1.00 91.12 175 ALA A C 1
ATOM 1310 O O . ALA A 1 175 ? -9.808 -14.562 -4.858 1.00 91.12 175 ALA A O 1
ATOM 1311 N N . ASP A 1 176 ? -7.987 -13.572 -3.989 1.00 91.94 176 ASP A N 1
ATOM 1312 C CA . ASP A 1 176 ? -7.005 -14.566 -4.437 1.00 91.94 176 ASP A CA 1
ATOM 1313 C C . ASP A 1 176 ? -7.018 -15.865 -3.596 1.00 91.94 176 ASP A C 1
ATOM 1315 O O . ASP A 1 176 ? -6.248 -16.784 -3.880 1.00 91.94 176 ASP A O 1
ATOM 1319 N N . GLY A 1 177 ? -7.814 -15.945 -2.522 1.00 89.31 177 GLY A N 1
ATOM 1320 C CA . GLY A 1 177 ? -7.831 -17.086 -1.594 1.00 89.31 177 GLY A CA 1
ATOM 1321 C C . GLY A 1 177 ? -6.564 -17.236 -0.738 1.00 89.31 177 GLY A C 1
ATOM 1322 O O . GLY A 1 177 ? -6.338 -18.287 -0.142 1.00 89.31 177 GLY A O 1
ATOM 1323 N N . LYS A 1 178 ? -5.719 -16.200 -0.680 1.00 90.44 178 LYS A N 1
ATOM 1324 C CA . LYS A 1 178 ? -4.448 -16.175 0.069 1.00 90.44 178 LYS A CA 1
ATOM 1325 C C . LYS A 1 178 ? -4.597 -15.628 1.485 1.00 90.44 178 LYS A C 1
ATOM 1327 O O . LYS A 1 178 ? -3.707 -15.822 2.310 1.00 90.44 178 LYS A O 1
ATOM 1332 N N . LEU A 1 179 ? -5.686 -14.915 1.768 1.00 87.81 179 LEU A N 1
ATOM 1333 C CA . LEU A 1 179 ? -5.995 -14.459 3.118 1.00 87.81 179 LEU A CA 1
ATOM 1334 C C . LEU A 1 179 ? -6.571 -15.625 3.926 1.00 87.81 179 LEU A C 1
ATOM 1336 O O . LEU A 1 179 ? -7.540 -16.249 3.495 1.00 87.81 179 LEU A O 1
ATOM 1340 N N . ALA A 1 180 ? -5.989 -15.906 5.094 1.00 80.12 180 ALA A N 1
ATOM 1341 C CA . ALA A 1 180 ? -6.427 -17.005 5.950 1.00 80.12 180 ALA A CA 1
ATOM 1342 C C . ALA A 1 180 ? -7.936 -16.922 6.241 1.00 80.12 180 ALA A C 1
ATOM 1344 O O . ALA A 1 180 ? -8.453 -15.863 6.605 1.00 80.12 180 ALA A O 1
ATOM 1345 N N . ALA A 1 181 ? -8.645 -18.040 6.075 1.00 66.31 181 ALA A N 1
ATOM 1346 C CA . ALA A 1 181 ? -10.063 -18.126 6.394 1.00 66.31 181 ALA A CA 1
ATOM 1347 C C . ALA A 1 181 ? -10.254 -17.994 7.910 1.00 66.31 181 ALA A C 1
ATOM 1349 O O . ALA A 1 181 ? -9.813 -18.853 8.673 1.00 66.31 181 ALA A O 1
ATOM 1350 N N . VAL A 1 182 ? -10.911 -16.917 8.339 1.00 72.50 182 VAL A N 1
ATOM 1351 C CA . VAL A 1 182 ? -11.278 -16.698 9.738 1.00 72.50 182 VAL A CA 1
ATOM 1352 C C . VAL A 1 182 ? -12.796 -16.811 9.816 1.00 72.50 182 VAL A C 1
ATOM 1354 O O . VAL A 1 182 ? -13.514 -15.861 9.519 1.00 72.50 182 VAL A O 1
ATOM 1357 N N . LEU A 1 183 ? -13.282 -18.006 10.165 1.00 67.50 183 LEU A N 1
ATOM 1358 C CA . LEU A 1 183 ? -14.718 -18.304 10.296 1.00 67.50 183 LEU A CA 1
ATOM 1359 C C . LEU A 1 183 ? -15.345 -17.692 11.561 1.00 67.50 183 LEU A C 1
ATOM 1361 O O . LEU A 1 183 ? -16.565 -17.652 11.705 1.00 67.50 183 LEU A O 1
ATOM 1365 N N . GLU A 1 184 ? -14.520 -17.215 12.489 1.00 76.12 184 GLU A N 1
ATOM 1366 C CA . GLU A 1 184 ? -14.968 -16.559 13.713 1.00 76.12 184 GLU A CA 1
ATOM 1367 C C . GLU A 1 184 ? -15.124 -15.043 13.500 1.00 76.12 184 GLU A C 1
ATOM 1369 O O . GLU A 1 184 ? -14.508 -14.459 12.615 1.00 76.12 184 GLU A O 1
ATOM 1374 N N . ARG A 1 185 ? -15.914 -14.376 14.355 1.00 84.50 185 ARG A N 1
ATOM 1375 C CA . ARG A 1 185 ? -16.059 -12.901 14.405 1.00 84.50 185 ARG A CA 1
ATOM 1376 C C . ARG A 1 185 ? -16.873 -12.237 13.280 1.00 84.50 185 ARG A C 1
ATOM 1378 O O . ARG A 1 185 ? -16.728 -11.039 13.020 1.00 84.50 185 ARG A O 1
ATOM 1385 N N . GLN A 1 186 ? -17.792 -12.974 12.648 1.00 88.81 186 GLN A N 1
ATOM 1386 C CA . GLN A 1 186 ? -18.682 -12.432 11.608 1.00 88.81 186 GLN A CA 1
ATOM 1387 C C . GLN A 1 186 ? -19.570 -11.279 12.112 1.00 88.81 186 GLN A C 1
ATOM 1389 O O . GLN A 1 186 ? -19.819 -10.321 11.382 1.00 88.81 186 GLN A O 1
ATOM 1394 N N . ALA A 1 187 ? -20.052 -11.347 13.358 1.00 90.25 187 ALA A N 1
ATOM 1395 C CA . ALA A 1 187 ? -20.890 -10.298 13.938 1.00 90.25 187 ALA A CA 1
ATOM 1396 C C . ALA A 1 187 ? -20.108 -8.985 14.103 1.00 90.25 187 ALA A C 1
ATOM 1398 O O . ALA A 1 187 ? -20.582 -7.921 13.698 1.00 90.25 187 ALA A O 1
ATOM 1399 N N . GLU A 1 188 ? -18.887 -9.070 14.633 1.00 93.56 188 GLU A N 1
ATOM 1400 C CA . GLU A 1 188 ? -17.960 -7.951 14.765 1.00 93.56 188 GLU A CA 1
ATOM 1401 C C . GLU A 1 188 ? -17.577 -7.381 13.395 1.00 93.56 188 GLU A C 1
ATOM 1403 O O . GLU A 1 188 ? -17.651 -6.170 13.193 1.00 93.56 188 GLU A O 1
ATOM 1408 N N . SER A 1 189 ? -17.245 -8.238 12.429 1.00 93.81 189 SER A N 1
ATOM 1409 C CA . SER A 1 189 ? -16.925 -7.827 11.059 1.00 93.81 189 SER A CA 1
ATOM 1410 C C . SER A 1 189 ? -18.087 -7.085 10.386 1.00 93.81 189 SER A C 1
ATOM 1412 O O . SER A 1 189 ? -17.912 -5.986 9.853 1.00 93.81 189 SER A O 1
ATOM 1414 N N . ASN A 1 190 ? -19.307 -7.617 10.496 1.00 93.12 190 ASN A N 1
ATOM 1415 C CA . ASN A 1 190 ? -20.509 -6.969 9.975 1.00 93.12 190 ASN A CA 1
ATOM 1416 C C . ASN A 1 190 ? -20.751 -5.604 10.637 1.00 93.12 190 ASN A C 1
ATOM 1418 O O . ASN A 1 190 ? -21.187 -4.664 9.968 1.00 93.12 190 ASN A O 1
ATOM 1422 N N . ASN A 1 191 ? -20.464 -5.473 11.936 1.00 94.69 191 ASN A N 1
ATOM 1423 C CA . ASN A 1 191 ? -20.541 -4.194 12.635 1.00 94.69 191 ASN A CA 1
ATOM 1424 C C . ASN A 1 191 ? -19.478 -3.211 12.120 1.00 94.69 191 ASN A C 1
ATOM 1426 O O . ASN A 1 191 ? -19.817 -2.089 11.753 1.00 94.69 191 ASN A O 1
ATOM 1430 N N . LEU A 1 192 ? -18.220 -3.645 11.987 1.00 96.00 192 LEU A N 1
ATOM 1431 C CA . LEU A 1 192 ? -17.137 -2.834 11.426 1.00 96.00 192 LEU A CA 1
ATOM 1432 C C . LEU A 1 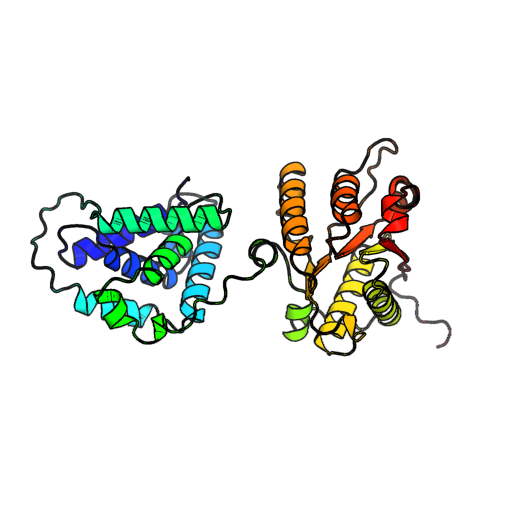192 ? -17.496 -2.299 10.032 1.00 96.00 192 LEU A C 1
ATOM 1434 O O . LEU A 1 192 ? -17.376 -1.101 9.784 1.00 96.00 192 LEU A O 1
ATOM 1438 N N . LEU A 1 193 ? -17.998 -3.155 9.139 1.00 95.12 193 LEU A N 1
ATOM 1439 C CA . LEU A 1 193 ? -18.416 -2.751 7.793 1.00 95.12 193 LEU A CA 1
ATOM 1440 C C . LEU A 1 193 ? -19.573 -1.745 7.808 1.00 95.12 193 LEU A C 1
ATOM 1442 O O . LEU A 1 193 ? -19.594 -0.824 6.991 1.00 95.12 193 LEU A O 1
ATOM 1446 N N . ARG A 1 194 ? -20.530 -1.890 8.734 1.00 93.69 194 ARG A N 1
ATOM 1447 C CA . ARG A 1 194 ? -21.615 -0.911 8.919 1.00 93.69 194 ARG A CA 1
ATOM 1448 C C . ARG A 1 194 ? -21.080 0.436 9.394 1.00 93.69 194 ARG A C 1
ATOM 1450 O O . ARG A 1 194 ? -21.507 1.458 8.867 1.00 93.69 194 ARG A O 1
ATOM 1457 N N . LEU A 1 195 ? -20.144 0.438 10.344 1.00 94.75 195 LEU A N 1
ATOM 1458 C CA . LEU A 1 195 ? -19.516 1.660 10.850 1.00 94.75 195 LEU A CA 1
ATOM 1459 C C . LEU A 1 195 ? -18.710 2.369 9.750 1.00 94.75 195 LEU A C 1
ATOM 1461 O O . LEU A 1 195 ? -18.856 3.573 9.573 1.00 94.75 195 LEU A O 1
ATOM 1465 N N . LEU A 1 196 ? -17.927 1.628 8.959 1.00 93.88 196 LEU A N 1
ATOM 1466 C CA . LEU A 1 196 ? -17.151 2.180 7.838 1.00 93.88 196 LEU A CA 1
ATOM 1467 C C . LEU A 1 196 ? -18.025 2.726 6.695 1.00 93.88 196 LEU A C 1
ATOM 1469 O O . LEU A 1 196 ? -17.562 3.558 5.914 1.00 93.88 196 LEU A O 1
ATOM 1473 N N . ALA A 1 197 ? -19.278 2.279 6.583 1.00 91.75 197 ALA A N 1
ATOM 1474 C CA . ALA A 1 197 ? -20.217 2.762 5.573 1.00 91.75 197 ALA A CA 1
ATOM 1475 C C . ALA A 1 197 ? -20.872 4.120 5.927 1.00 91.75 197 ALA A C 1
ATOM 1477 O O . ALA A 1 197 ? -21.522 4.723 5.059 1.00 91.75 197 ALA A O 1
ATOM 1478 N N . ASP A 1 198 ? -20.721 4.608 7.168 1.00 87.94 198 ASP A N 1
ATOM 1479 C CA . ASP A 1 198 ? -21.296 5.878 7.632 1.00 87.94 198 ASP A CA 1
ATOM 1480 C C . ASP A 1 198 ? -20.605 7.087 6.959 1.00 87.94 198 ASP A C 1
ATOM 1482 O O . ASP A 1 198 ? -19.410 7.304 7.160 1.00 87.94 198 ASP A O 1
ATOM 1486 N N . PRO A 1 199 ? -21.330 7.932 6.192 1.00 80.25 199 PRO A N 1
ATOM 1487 C CA . PRO A 1 199 ? -20.745 9.125 5.569 1.00 80.25 199 PRO A CA 1
ATOM 1488 C C . PRO A 1 199 ? -20.241 10.167 6.569 1.00 80.25 199 PRO A C 1
ATOM 1490 O O . PRO A 1 199 ? -19.427 11.008 6.203 1.00 80.25 199 PRO A O 1
ATOM 1493 N N . LYS A 1 200 ? -20.792 10.200 7.787 1.00 79.19 200 LYS A N 1
ATOM 1494 C CA . LYS A 1 200 ? -20.510 11.264 8.760 1.00 79.19 200 LYS A CA 1
ATOM 1495 C C . LYS A 1 200 ? -19.210 11.025 9.515 1.00 79.19 200 LYS A C 1
ATOM 1497 O O . LYS A 1 200 ? -18.596 11.983 9.978 1.00 79.19 200 LYS A O 1
ATOM 1502 N N . ARG A 1 201 ? -18.829 9.759 9.691 1.00 76.38 201 ARG A N 1
ATOM 1503 C CA . ARG A 1 201 ? -17.652 9.340 10.454 1.00 76.38 201 ARG A CA 1
ATOM 1504 C C . ARG A 1 201 ? -16.935 8.251 9.679 1.00 76.38 201 ARG A C 1
ATOM 1506 O O . ARG A 1 201 ? -17.329 7.090 9.732 1.00 76.38 201 ARG A O 1
ATOM 1513 N N . SER A 1 202 ? -15.885 8.649 8.973 1.00 81.56 202 SER A N 1
ATOM 1514 C CA . SER A 1 202 ? -15.156 7.755 8.081 1.00 81.56 202 SER A CA 1
ATOM 1515 C C . SER A 1 202 ? -14.355 6.706 8.854 1.00 81.56 202 SER A C 1
ATOM 1517 O O . SER A 1 202 ? -14.294 5.555 8.441 1.00 81.56 202 SER A O 1
ATOM 1519 N N . SER A 1 203 ? -13.762 7.051 9.998 1.00 93.12 203 SER A N 1
ATOM 1520 C CA . SER A 1 203 ? -12.792 6.170 10.662 1.00 93.12 203 SER A CA 1
ATOM 1521 C C . SER A 1 203 ? -13.387 5.349 11.809 1.00 93.12 203 SER A C 1
ATOM 1523 O O . SER A 1 203 ? -14.335 5.766 12.478 1.00 93.12 203 SER A O 1
ATOM 1525 N N . VAL A 1 204 ? -12.797 4.183 12.082 1.00 95.56 204 VAL A N 1
ATOM 1526 C CA . VAL A 1 204 ? -13.191 3.302 13.193 1.00 95.56 204 VAL A CA 1
ATOM 1527 C C . VAL A 1 204 ? -11.984 2.994 14.072 1.00 95.56 204 VAL A C 1
ATOM 1529 O O . VAL A 1 204 ? -10.919 2.639 13.575 1.00 95.56 204 VAL A O 1
ATOM 1532 N N . VAL A 1 205 ? -12.155 3.110 15.388 1.00 95.44 205 VAL A N 1
ATOM 1533 C CA . VAL A 1 205 ? -11.185 2.688 16.400 1.00 95.44 205 VAL A CA 1
ATOM 1534 C C . VAL A 1 205 ? -11.628 1.345 16.975 1.00 95.44 205 VAL A C 1
ATOM 1536 O O . VAL A 1 205 ? -12.645 1.270 17.664 1.00 95.44 205 VAL A O 1
ATOM 1539 N N . LEU A 1 206 ? -10.852 0.300 16.702 1.00 96.38 206 LEU A N 1
ATOM 1540 C CA . LEU A 1 206 ? -10.981 -1.024 17.298 1.00 96.38 206 LEU A CA 1
ATOM 1541 C C . LEU A 1 206 ? -10.249 -1.046 18.640 1.00 96.38 206 LEU A C 1
ATOM 1543 O O . LEU A 1 206 ? -9.030 -0.866 18.681 1.00 96.38 206 LEU A O 1
ATOM 1547 N N . VAL A 1 207 ? -10.985 -1.268 19.728 1.00 95.12 207 VAL A N 1
ATOM 1548 C CA . VAL A 1 207 ? -10.435 -1.298 21.088 1.00 95.12 207 VAL A CA 1
ATOM 1549 C C . VAL A 1 207 ? -10.383 -2.735 21.600 1.00 95.12 207 VAL A C 1
ATOM 1551 O O . VAL A 1 207 ? -11.423 -3.370 21.767 1.00 95.12 207 VAL A O 1
ATOM 1554 N N . THR A 1 208 ? -9.173 -3.245 21.839 1.00 92.50 208 THR A N 1
ATOM 1555 C CA . THR A 1 208 ? -8.913 -4.601 22.363 1.00 92.50 208 THR A CA 1
ATOM 1556 C C . THR A 1 208 ? -7.486 -4.716 22.893 1.00 92.50 208 THR A C 1
ATOM 1558 O O . THR A 1 208 ? -6.595 -4.011 22.423 1.00 92.50 208 THR A O 1
ATOM 1561 N N . ASN A 1 209 ? -7.244 -5.605 23.858 1.00 90.00 209 ASN A N 1
ATOM 1562 C CA . ASN A 1 209 ? -5.885 -5.931 24.299 1.00 90.00 209 ASN A CA 1
ATOM 1563 C C . ASN A 1 209 ? -5.227 -7.028 23.440 1.00 90.00 209 ASN A C 1
ATOM 1565 O O . ASN A 1 209 ? -4.040 -7.297 23.610 1.00 90.00 209 ASN A O 1
ATOM 1569 N N . SER A 1 210 ? -5.966 -7.628 22.500 1.00 88.56 210 SER A N 1
ATOM 1570 C CA . SER A 1 210 ? -5.478 -8.648 21.575 1.00 88.56 210 SER A CA 1
ATOM 1571 C C . SER A 1 210 ? -5.410 -8.109 20.145 1.00 88.56 210 SER A C 1
ATOM 1573 O O . SER A 1 210 ? -6.413 -8.023 19.431 1.00 88.56 210 SER A O 1
ATOM 1575 N N . ASP A 1 211 ? -4.198 -7.795 19.680 1.00 83.88 211 ASP A N 1
ATOM 1576 C CA . ASP A 1 211 ? -3.979 -7.365 18.291 1.00 83.88 211 ASP A CA 1
ATOM 1577 C C . ASP A 1 211 ? -4.405 -8.438 17.275 1.00 83.88 211 ASP A C 1
ATOM 1579 O O . ASP A 1 211 ? -4.902 -8.125 16.191 1.00 83.88 211 ASP A O 1
ATOM 1583 N N . HIS A 1 212 ? -4.279 -9.713 17.656 1.00 86.81 212 HIS A N 1
ATOM 1584 C CA . HIS A 1 212 ? -4.764 -10.843 16.870 1.00 86.81 212 HIS A CA 1
ATOM 1585 C C . HIS A 1 212 ? -6.278 -10.759 16.628 1.00 86.81 212 HIS A C 1
ATOM 1587 O O . HIS A 1 212 ? -6.733 -10.943 15.498 1.00 86.81 212 HIS A O 1
ATOM 1593 N N . ASN A 1 213 ? -7.060 -10.431 17.663 1.00 88.88 213 ASN A N 1
ATOM 1594 C CA . ASN A 1 213 ? -8.514 -10.301 17.548 1.00 88.88 213 ASN A CA 1
ATOM 1595 C C . ASN A 1 213 ? -8.890 -9.140 16.621 1.00 88.88 213 ASN A C 1
ATOM 1597 O O . ASN A 1 213 ? -9.736 -9.305 15.743 1.00 88.88 213 ASN A O 1
ATOM 1601 N N . ALA A 1 214 ? -8.218 -7.991 16.753 1.00 91.31 214 ALA A N 1
ATOM 1602 C CA . ALA A 1 214 ? -8.436 -6.858 15.856 1.00 91.31 214 ALA A CA 1
ATOM 1603 C C . ALA A 1 214 ? -8.141 -7.213 14.392 1.00 91.31 214 ALA A C 1
ATOM 1605 O O . ALA A 1 214 ? -8.962 -6.947 13.516 1.00 91.31 214 ALA A O 1
ATOM 1606 N N . ARG A 1 215 ? -6.995 -7.849 14.124 1.00 90.69 215 ARG A N 1
ATOM 1607 C CA . ARG A 1 215 ? -6.615 -8.282 12.772 1.00 90.69 215 ARG A CA 1
ATOM 1608 C C . ARG A 1 215 ? -7.581 -9.314 12.196 1.00 90.69 215 ARG A C 1
ATOM 1610 O O . ARG A 1 215 ? -7.922 -9.215 11.023 1.00 90.69 215 ARG A O 1
ATOM 1617 N N . SER A 1 216 ? -8.065 -10.240 13.021 1.00 91.12 216 SER A N 1
ATOM 1618 C CA . SER A 1 216 ? -9.053 -11.252 12.628 1.00 91.12 216 SER A CA 1
ATOM 1619 C C . SER A 1 216 ? -10.356 -10.612 12.143 1.00 91.12 216 SER A C 1
ATOM 1621 O O . SER A 1 216 ? -10.812 -10.913 11.046 1.00 91.12 216 SER A O 1
ATOM 1623 N N . VAL A 1 217 ? -10.899 -9.644 12.895 1.00 94.00 217 VAL A N 1
ATOM 1624 C CA . VAL A 1 217 ? -12.109 -8.899 12.496 1.00 94.00 217 VAL A CA 1
ATOM 1625 C C . VAL A 1 217 ? -11.913 -8.178 11.157 1.00 94.00 217 VAL A C 1
ATOM 1627 O O . VAL A 1 217 ? -12.799 -8.209 10.300 1.00 94.00 217 VAL A O 1
ATOM 1630 N N . VAL A 1 218 ? -10.752 -7.543 10.954 1.00 95.12 218 VAL A N 1
ATOM 1631 C CA . VAL A 1 218 ? -10.439 -6.841 9.699 1.00 95.12 218 VAL A CA 1
ATOM 1632 C C . VAL A 1 218 ? -10.274 -7.818 8.530 1.00 95.12 218 VAL A C 1
ATOM 1634 O O . VAL A 1 218 ? -10.754 -7.532 7.435 1.00 95.12 218 VAL A O 1
ATOM 1637 N N . ALA A 1 219 ? -9.659 -8.981 8.750 1.00 93.50 219 ALA A N 1
ATOM 1638 C CA . ALA A 1 219 ? -9.508 -10.014 7.727 1.00 93.50 219 ALA A CA 1
ATOM 1639 C C . ALA A 1 219 ? -10.868 -10.571 7.270 1.00 93.50 219 ALA A C 1
ATOM 1641 O O . ALA A 1 219 ? -11.133 -10.624 6.068 1.00 93.50 219 ALA A O 1
ATOM 1642 N N . THR A 1 220 ? -11.769 -10.885 8.207 1.00 94.06 220 THR A N 1
ATOM 1643 C CA . THR A 1 220 ? -13.146 -11.304 7.892 1.00 94.06 220 THR A CA 1
ATOM 1644 C C . THR A 1 220 ? -13.910 -10.197 7.154 1.00 94.06 220 THR A C 1
ATOM 1646 O O . THR A 1 220 ? -14.662 -10.467 6.220 1.00 94.06 220 THR A O 1
ATOM 1649 N N . ALA A 1 221 ? -13.693 -8.922 7.508 1.00 95.12 221 ALA A N 1
ATOM 1650 C CA . ALA A 1 221 ? -14.292 -7.793 6.785 1.00 95.12 221 ALA A CA 1
ATOM 1651 C C . ALA A 1 221 ? -13.777 -7.680 5.341 1.00 95.12 221 ALA A C 1
ATOM 1653 O O . ALA A 1 221 ? -14.564 -7.432 4.428 1.00 95.12 221 ALA A O 1
ATOM 1654 N N . ALA A 1 222 ? -12.481 -7.905 5.116 1.00 95.31 222 ALA A N 1
ATOM 1655 C CA . ALA A 1 222 ? -11.899 -7.926 3.777 1.00 95.31 222 ALA A CA 1
ATOM 1656 C C . ALA A 1 222 ? -12.472 -9.068 2.918 1.00 95.31 222 ALA A C 1
ATOM 1658 O O . ALA A 1 222 ? -12.772 -8.854 1.744 1.00 95.31 222 ALA A O 1
ATOM 1659 N N . GLN A 1 223 ? -12.699 -10.245 3.514 1.00 94.00 223 GLN A N 1
A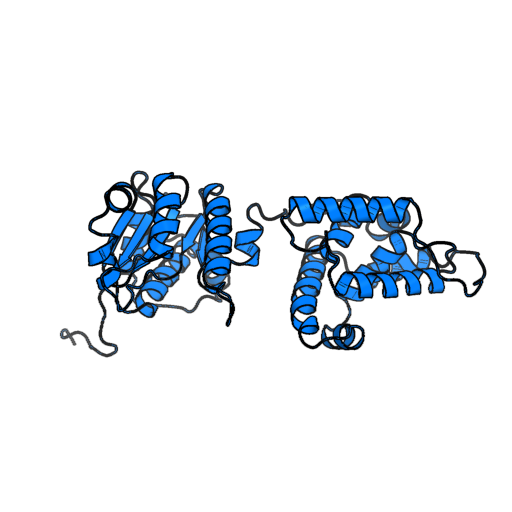TOM 1660 C CA . GLN A 1 223 ? -13.368 -11.375 2.857 1.00 94.00 223 GLN A CA 1
ATOM 1661 C C . GLN A 1 223 ? -14.794 -11.028 2.431 1.00 94.00 223 GLN A C 1
ATOM 1663 O O . GLN A 1 223 ? -15.138 -11.237 1.272 1.00 94.00 223 GLN A O 1
ATOM 1668 N N . ALA A 1 224 ? -15.586 -10.419 3.317 1.00 92.88 224 ALA A N 1
ATOM 1669 C CA . ALA A 1 224 ? -16.952 -10.001 3.002 1.00 92.88 224 ALA A CA 1
ATOM 1670 C C . ALA A 1 224 ? -17.020 -8.926 1.896 1.00 92.88 224 ALA A C 1
ATOM 1672 O O . ALA A 1 224 ? -17.978 -8.871 1.121 1.00 92.88 224 ALA A O 1
ATOM 1673 N N . ILE A 1 225 ? -16.010 -8.053 1.794 1.00 94.69 225 ILE A N 1
ATOM 1674 C CA . ILE A 1 225 ? -15.902 -7.106 0.673 1.00 94.69 225 ILE A CA 1
ATOM 1675 C C . ILE A 1 225 ? -15.588 -7.855 -0.628 1.00 94.69 225 ILE A C 1
ATOM 1677 O O . ILE A 1 225 ? -16.252 -7.609 -1.637 1.00 94.69 225 ILE A O 1
ATOM 1681 N N . ALA A 1 226 ? -14.630 -8.786 -0.604 1.00 93.50 226 ALA A N 1
ATOM 1682 C CA . ALA A 1 226 ? -14.244 -9.585 -1.768 1.00 93.50 226 ALA A CA 1
ATOM 1683 C C . ALA A 1 226 ? -15.394 -10.474 -2.284 1.00 93.50 226 ALA A C 1
ATOM 1685 O O . ALA A 1 226 ? -15.595 -10.574 -3.494 1.00 93.50 226 ALA A O 1
ATOM 1686 N N . SER A 1 227 ? -16.199 -11.056 -1.386 1.00 89.88 227 SER A N 1
ATOM 1687 C CA . SER A 1 227 ? -17.381 -11.870 -1.719 1.00 89.88 227 SER A CA 1
ATOM 1688 C C . SER A 1 227 ? -18.617 -11.045 -2.108 1.00 89.88 227 SER A C 1
ATOM 1690 O O . SER A 1 227 ? -19.664 -11.610 -2.414 1.00 89.88 227 SER A O 1
ATOM 1692 N N . SER A 1 228 ? -18.523 -9.708 -2.137 1.00 87.56 228 SER A N 1
ATOM 1693 C CA . SER A 1 228 ? -19.650 -8.795 -2.398 1.00 87.56 228 SER A CA 1
ATOM 1694 C C . SER A 1 228 ? -20.811 -8.886 -1.388 1.00 87.56 228 SER A C 1
ATOM 1696 O O . SER A 1 228 ? -21.919 -8.415 -1.679 1.00 87.56 228 SER A O 1
ATOM 1698 N N . GLU A 1 229 ? -20.551 -9.418 -0.192 1.00 89.12 229 GLU A N 1
ATOM 1699 C CA . GLU A 1 229 ? -21.487 -9.518 0.940 1.00 89.12 229 GLU A CA 1
ATOM 1700 C C . GLU A 1 229 ? -21.481 -8.261 1.831 1.00 89.12 229 GLU A C 1
ATOM 1702 O O . GLU A 1 229 ? -22.342 -8.086 2.695 1.00 89.12 229 GLU A O 1
ATOM 1707 N N . ALA A 1 230 ? -20.539 -7.343 1.603 1.00 90.94 230 ALA A N 1
ATOM 1708 C CA . ALA A 1 230 ? -20.458 -6.074 2.312 1.00 90.94 230 ALA A CA 1
ATOM 1709 C C . ALA A 1 230 ? -21.608 -5.096 1.951 1.00 90.94 230 ALA A C 1
ATOM 1711 O O . ALA A 1 230 ? -22.195 -5.173 0.862 1.00 90.94 230 ALA A O 1
ATOM 1712 N N . PRO A 1 231 ? -21.914 -4.112 2.829 1.00 91.00 231 PRO A N 1
ATOM 1713 C CA . PRO A 1 231 ? -22.860 -3.035 2.533 1.00 91.00 231 PRO A CA 1
ATOM 1714 C C . PRO A 1 231 ? -22.538 -2.328 1.211 1.00 91.00 231 PRO A C 1
ATOM 1716 O O . PRO A 1 231 ? -21.373 -2.206 0.846 1.00 91.00 231 PRO A O 1
ATOM 1719 N N . ALA A 1 232 ? -23.550 -1.792 0.518 1.00 89.38 232 ALA A N 1
ATOM 1720 C CA . ALA A 1 232 ? -23.398 -1.229 -0.832 1.00 89.38 232 ALA A CA 1
ATOM 1721 C C . ALA A 1 232 ? -22.250 -0.208 -0.970 1.00 89.38 232 ALA A C 1
ATOM 1723 O O . ALA A 1 232 ? -21.540 -0.223 -1.967 1.00 89.38 232 ALA A O 1
ATOM 1724 N N . ARG A 1 233 ? -22.028 0.630 0.050 1.00 89.44 233 ARG A N 1
ATOM 1725 C CA . ARG A 1 233 ? -20.933 1.616 0.085 1.00 89.44 233 ARG A CA 1
ATOM 1726 C C . ARG A 1 233 ? -19.537 1.030 0.274 1.00 89.44 233 ARG A C 1
ATOM 1728 O O . ARG A 1 233 ? -18.561 1.716 0.014 1.00 89.44 233 ARG A O 1
ATOM 1735 N N . MET A 1 234 ? -19.444 -0.199 0.762 1.00 91.94 234 MET A N 1
ATOM 1736 C CA . MET A 1 234 ? -18.182 -0.904 0.966 1.00 91.94 234 MET A CA 1
ATOM 1737 C C . MET A 1 234 ? -17.824 -1.807 -0.218 1.00 91.94 234 MET A C 1
ATOM 1739 O O . MET A 1 234 ? -16.705 -2.306 -0.279 1.00 91.94 234 MET A O 1
ATOM 1743 N N . LYS A 1 235 ? -18.740 -2.011 -1.173 1.00 89.12 235 LYS A N 1
ATOM 1744 C CA . LYS A 1 235 ? -18.466 -2.804 -2.375 1.00 89.12 235 LYS A CA 1
ATOM 1745 C C . LYS A 1 235 ? -17.414 -2.116 -3.242 1.00 89.12 235 LYS A C 1
ATOM 1747 O O . LYS A 1 235 ? -17.502 -0.917 -3.485 1.00 89.12 235 LYS A O 1
ATOM 1752 N N . GLY A 1 236 ? -16.432 -2.887 -3.706 1.00 86.00 236 GLY A N 1
ATOM 1753 C CA . GLY A 1 236 ? -15.329 -2.385 -4.532 1.00 86.00 236 GLY A CA 1
ATOM 1754 C C . GLY A 1 236 ? -14.275 -1.571 -3.775 1.00 86.00 236 GLY A C 1
ATOM 1755 O O . GLY A 1 236 ? -13.324 -1.107 -4.395 1.00 86.00 236 GLY A O 1
ATOM 1756 N N . ARG A 1 237 ? -14.413 -1.405 -2.454 1.00 92.44 237 ARG A N 1
ATOM 1757 C CA . ARG A 1 237 ? -13.401 -0.739 -1.630 1.00 92.44 237 ARG A CA 1
ATOM 1758 C C . ARG A 1 237 ? -12.237 -1.668 -1.307 1.00 92.44 237 ARG A C 1
ATOM 1760 O O . ARG A 1 237 ? -12.387 -2.887 -1.290 1.00 92.44 237 ARG A O 1
ATOM 1767 N N . ARG A 1 238 ? -11.081 -1.082 -1.007 1.00 93.75 238 ARG A N 1
ATOM 1768 C CA . ARG A 1 238 ? -9.860 -1.789 -0.601 1.00 93.75 238 ARG A CA 1
ATOM 1769 C C . ARG A 1 238 ? -9.639 -1.607 0.898 1.00 93.75 238 ARG A C 1
ATOM 1771 O O . ARG A 1 238 ? -9.871 -0.523 1.429 1.00 93.75 238 ARG A O 1
ATOM 1778 N N . ILE A 1 239 ? -9.153 -2.647 1.574 1.00 95.44 239 ILE A N 1
ATOM 1779 C CA . ILE A 1 239 ? -8.576 -2.529 2.920 1.00 95.44 239 ILE A CA 1
ATOM 1780 C C . ILE A 1 239 ? -7.079 -2.785 2.784 1.00 95.44 239 ILE A C 1
ATOM 1782 O O . ILE A 1 239 ? -6.678 -3.907 2.474 1.00 95.44 239 ILE A O 1
ATOM 1786 N N . VAL A 1 240 ? -6.267 -1.754 3.009 1.00 94.62 240 VAL A N 1
ATOM 1787 C CA . VAL A 1 240 ? -4.806 -1.830 2.869 1.00 94.62 240 VAL A CA 1
ATOM 1788 C C . VAL A 1 240 ? -4.161 -1.801 4.252 1.00 94.62 240 VAL A C 1
ATOM 1790 O O . VAL A 1 240 ? -4.345 -0.847 5.006 1.00 94.62 240 VAL A O 1
ATOM 1793 N N . ASP A 1 241 ? -3.410 -2.844 4.604 1.00 93.31 241 ASP A N 1
ATOM 1794 C CA . ASP A 1 241 ? -2.666 -2.924 5.863 1.00 93.31 241 ASP A CA 1
ATOM 1795 C C . ASP A 1 241 ? -1.297 -2.248 5.736 1.00 93.31 241 ASP A C 1
ATOM 1797 O O . ASP A 1 241 ? -0.386 -2.768 5.094 1.00 93.31 241 ASP A O 1
ATOM 1801 N N . ALA A 1 242 ? -1.139 -1.092 6.387 1.00 89.69 242 ALA A N 1
ATOM 1802 C CA . ALA A 1 242 ? 0.130 -0.370 6.479 1.00 89.69 242 ALA A CA 1
ATOM 1803 C C . ALA A 1 242 ? 1.026 -0.871 7.630 1.00 89.69 242 ALA A C 1
ATOM 1805 O O . ALA A 1 242 ? 2.165 -0.428 7.784 1.00 89.69 242 ALA A O 1
ATOM 1806 N N . SER A 1 243 ? 0.532 -1.782 8.475 1.00 74.62 243 SER A N 1
ATOM 1807 C CA . SER A 1 243 ? 1.278 -2.331 9.611 1.00 74.62 243 SER A CA 1
ATOM 1808 C C . SER A 1 243 ? 2.222 -3.472 9.246 1.00 74.62 243 SER A C 1
ATOM 1810 O O . SER A 1 243 ? 3.176 -3.720 9.985 1.00 74.62 243 SER A O 1
ATOM 1812 N N . ALA A 1 244 ? 2.013 -4.111 8.092 1.00 59.25 244 ALA A N 1
ATOM 1813 C CA . ALA A 1 244 ? 2.933 -5.097 7.525 1.00 59.25 244 ALA A CA 1
ATOM 1814 C C . ALA A 1 244 ? 4.297 -4.482 7.141 1.00 59.25 244 ALA A C 1
ATOM 1816 O O . ALA A 1 244 ? 5.293 -5.190 7.015 1.00 59.25 244 ALA A O 1
ATOM 1817 N N . ALA A 1 245 ? 4.359 -3.153 7.018 1.00 52.47 245 ALA A N 1
ATOM 1818 C CA . ALA A 1 245 ? 5.490 -2.417 6.470 1.00 52.47 245 ALA A CA 1
ATOM 1819 C C . ALA A 1 245 ? 6.619 -2.100 7.459 1.00 52.47 245 ALA A C 1
ATOM 1821 O O . ALA A 1 245 ? 7.550 -1.403 7.057 1.00 52.47 245 ALA A O 1
ATOM 1822 N N . LYS A 1 246 ? 6.535 -2.499 8.741 1.00 62.62 246 LYS A N 1
ATOM 1823 C CA . LYS A 1 246 ? 7.549 -2.156 9.757 1.00 62.62 246 LYS A CA 1
ATOM 1824 C C . LYS A 1 246 ? 8.762 -3.087 9.608 1.00 62.62 246 LYS A C 1
ATOM 1826 O O . LYS A 1 246 ? 8.721 -4.205 10.124 1.00 62.62 246 LYS A O 1
ATOM 1831 N N . PRO A 1 247 ? 9.853 -2.662 8.947 1.00 56.34 247 PRO A N 1
ATOM 1832 C CA . PRO A 1 247 ? 11.023 -3.507 8.783 1.00 56.34 247 PRO A CA 1
ATOM 1833 C C . PRO A 1 247 ? 11.683 -3.687 10.152 1.00 56.34 247 PRO A C 1
ATOM 1835 O O . PRO A 1 247 ? 11.741 -2.758 10.966 1.00 56.34 247 PRO A O 1
ATOM 1838 N N . SER A 1 248 ? 12.183 -4.891 10.421 1.00 54.25 248 SER A N 1
ATOM 1839 C CA . SER A 1 248 ? 12.945 -5.148 11.643 1.00 54.25 248 SER A CA 1
ATOM 1840 C C . SER A 1 248 ? 14.151 -4.202 11.709 1.00 54.25 248 SER A C 1
ATOM 1842 O O . SER A 1 248 ? 14.967 -4.184 10.791 1.00 54.25 248 SER A O 1
ATOM 1844 N N . GLY A 1 249 ? 14.261 -3.413 12.782 1.00 59.50 249 GLY A N 1
ATOM 1845 C CA . GLY A 1 249 ? 15.385 -2.495 13.018 1.00 59.50 249 GLY A CA 1
ATOM 1846 C C . GLY A 1 249 ? 15.203 -1.043 12.551 1.00 59.50 249 GLY A C 1
ATOM 1847 O O . GLY A 1 249 ? 16.097 -0.236 12.794 1.00 59.50 249 GLY A O 1
ATOM 1848 N N . SER A 1 250 ? 14.075 -0.667 11.934 1.00 69.62 250 SER A N 1
ATOM 1849 C CA . SER A 1 250 ? 13.831 0.732 11.537 1.00 69.62 250 SER A CA 1
ATOM 1850 C C . SER A 1 250 ? 13.599 1.660 12.731 1.00 69.62 250 SER A C 1
ATOM 1852 O O . SER A 1 250 ? 12.926 1.299 13.704 1.00 69.62 250 SER A O 1
ATOM 1854 N N . LYS A 1 251 ? 14.114 2.894 12.643 1.00 81.81 251 LYS A N 1
ATOM 1855 C CA . LYS A 1 251 ? 13.900 3.917 13.676 1.00 81.81 251 LYS A CA 1
ATOM 1856 C C . LYS A 1 251 ? 12.441 4.363 13.673 1.00 81.81 251 LYS A C 1
ATOM 1858 O O . LYS A 1 251 ? 11.845 4.545 12.617 1.00 81.81 251 LYS A O 1
ATOM 1863 N N . LEU A 1 252 ? 11.881 4.628 14.856 1.00 79.06 252 LEU A N 1
ATOM 1864 C CA . LEU A 1 252 ? 10.490 5.080 14.997 1.00 79.06 252 LEU A CA 1
ATOM 1865 C C . LEU A 1 252 ? 10.171 6.301 14.113 1.00 79.06 252 LEU A C 1
ATOM 1867 O O . LEU A 1 252 ? 9.109 6.343 13.504 1.00 79.06 252 LEU A O 1
ATOM 1871 N N . ALA A 1 253 ? 11.103 7.253 14.004 1.00 82.81 253 ALA A N 1
ATOM 1872 C CA . ALA A 1 253 ? 10.940 8.446 13.174 1.00 82.81 253 ALA A CA 1
ATOM 1873 C C . ALA A 1 253 ? 10.736 8.119 11.682 1.00 82.81 253 ALA A C 1
ATOM 1875 O O . ALA A 1 253 ? 9.817 8.652 11.070 1.00 82.81 253 ALA A O 1
ATOM 1876 N N . GLU A 1 254 ? 11.530 7.200 11.125 1.00 84.00 254 GLU A N 1
ATOM 1877 C CA . GLU A 1 254 ? 11.433 6.779 9.717 1.00 84.00 254 GLU A CA 1
ATOM 1878 C C . GLU A 1 254 ? 10.096 6.076 9.442 1.00 84.00 254 GLU A C 1
ATOM 1880 O O . GLU A 1 254 ? 9.457 6.304 8.415 1.00 84.00 254 GLU A O 1
ATOM 1885 N N . VAL A 1 255 ? 9.628 5.253 10.389 1.00 82.50 255 VAL A N 1
ATOM 1886 C CA . VAL A 1 255 ? 8.339 4.561 10.251 1.00 82.50 255 VAL A CA 1
ATOM 1887 C C . VAL A 1 255 ? 7.169 5.550 10.315 1.00 82.50 255 VAL A C 1
ATOM 1889 O O . VAL A 1 255 ? 6.210 5.408 9.557 1.00 82.50 255 VAL A O 1
ATOM 1892 N N . LEU A 1 256 ? 7.245 6.568 11.177 1.00 85.44 256 LEU A N 1
ATOM 1893 C CA . LEU A 1 256 ? 6.227 7.620 11.261 1.00 85.44 256 LEU A CA 1
ATOM 1894 C C . LEU A 1 256 ? 6.203 8.497 10.007 1.00 85.44 256 LEU A C 1
ATOM 1896 O O . LEU A 1 256 ? 5.121 8.817 9.521 1.00 85.44 256 LEU A O 1
ATOM 1900 N N . GLU A 1 257 ? 7.368 8.859 9.464 1.00 87.69 257 GLU A N 1
ATOM 1901 C CA . GLU A 1 257 ? 7.450 9.621 8.215 1.00 87.69 257 GLU A CA 1
ATOM 1902 C C . GLU A 1 257 ? 6.811 8.840 7.061 1.00 87.69 257 GLU A C 1
ATOM 1904 O O . GLU A 1 257 ? 5.967 9.374 6.338 1.00 87.69 257 GLU A O 1
ATOM 1909 N N . ARG A 1 258 ? 7.142 7.549 6.934 1.00 87.06 258 ARG A N 1
ATOM 1910 C CA . ARG A 1 258 ? 6.540 6.669 5.927 1.00 87.06 258 ARG A CA 1
ATOM 1911 C C . ARG A 1 258 ? 5.028 6.556 6.101 1.00 87.06 258 ARG A C 1
ATOM 1913 O O . ARG A 1 258 ? 4.303 6.706 5.123 1.00 87.06 258 ARG A O 1
ATOM 1920 N N . LEU A 1 259 ? 4.543 6.332 7.325 1.00 88.81 259 LEU A N 1
ATOM 1921 C CA . LEU A 1 259 ? 3.104 6.279 7.592 1.00 88.81 259 LEU A CA 1
ATOM 1922 C C . LEU A 1 259 ? 2.418 7.600 7.213 1.00 88.81 259 LEU A C 1
ATOM 1924 O O . LEU A 1 259 ? 1.328 7.573 6.655 1.00 88.81 259 LEU A O 1
ATOM 1928 N N . GLY A 1 260 ? 3.062 8.745 7.454 1.00 89.31 260 GLY A N 1
ATOM 1929 C CA . GLY A 1 260 ? 2.565 10.049 7.012 1.00 89.31 260 GLY A CA 1
ATOM 1930 C C . GLY A 1 260 ? 2.389 10.135 5.493 1.00 89.31 260 GLY A C 1
ATOM 1931 O O . GLY A 1 260 ? 1.350 10.603 5.031 1.00 89.31 260 GLY A O 1
ATOM 1932 N N . LYS A 1 261 ? 3.359 9.628 4.719 1.00 89.25 261 LYS A N 1
ATOM 1933 C CA . LYS A 1 261 ? 3.266 9.562 3.249 1.00 89.25 261 LYS A CA 1
ATOM 1934 C C . LYS A 1 261 ? 2.126 8.641 2.793 1.00 89.25 261 LYS A C 1
ATOM 1936 O O . LYS A 1 261 ? 1.325 9.050 1.959 1.00 89.25 261 LYS A O 1
ATOM 1941 N N . LEU A 1 262 ? 1.990 7.457 3.401 1.00 90.25 262 LEU A N 1
ATOM 1942 C CA . LEU A 1 262 ? 0.893 6.518 3.108 1.00 90.25 262 LEU A CA 1
ATOM 1943 C C . LEU A 1 262 ? -0.486 7.105 3.437 1.00 90.25 262 LEU A C 1
ATOM 1945 O O . LEU A 1 262 ? -1.427 6.924 2.675 1.00 90.25 262 LEU A O 1
ATOM 1949 N N . LEU A 1 263 ? -0.610 7.833 4.551 1.00 90.56 263 LEU A N 1
ATOM 1950 C CA . LEU A 1 263 ? -1.8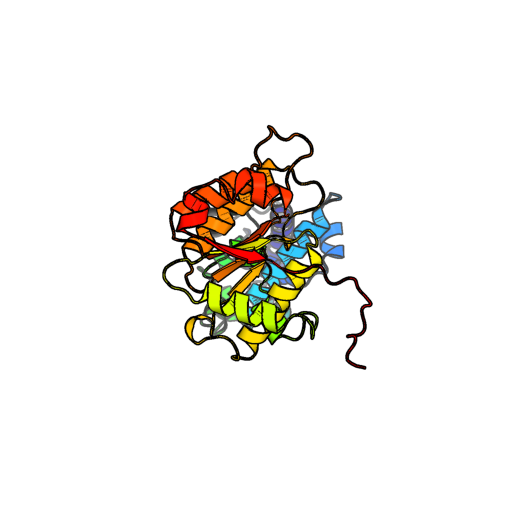46 8.531 4.919 1.00 90.56 263 LEU A CA 1
ATOM 1951 C C . LEU A 1 263 ? -2.203 9.626 3.906 1.00 90.56 263 LEU A C 1
ATOM 1953 O O . LEU A 1 263 ? -3.379 9.801 3.601 1.00 90.56 263 LEU A O 1
ATOM 1957 N N . GLY A 1 264 ? -1.209 10.352 3.386 1.00 89.62 264 GLY A N 1
ATOM 1958 C CA . GLY A 1 264 ? -1.412 11.369 2.351 1.00 89.62 264 GLY A CA 1
ATOM 1959 C C . GLY A 1 264 ? -1.872 10.781 1.016 1.00 89.62 264 GLY A C 1
ATOM 1960 O O . GLY A 1 264 ? -2.786 11.314 0.391 1.00 89.62 264 GLY A O 1
ATOM 1961 N N . GLU A 1 265 ? -1.286 9.659 0.603 1.00 88.31 265 GLU A N 1
ATOM 1962 C CA . GLU A 1 265 ? -1.706 8.953 -0.610 1.00 88.31 265 GLU A CA 1
ATOM 1963 C C . GLU A 1 265 ? -3.108 8.345 -0.452 1.00 88.31 265 GLU A C 1
ATOM 1965 O O . GLU A 1 265 ? -3.972 8.574 -1.296 1.00 88.31 265 GLU A O 1
ATOM 1970 N N . ALA A 1 266 ? -3.384 7.678 0.676 1.00 90.00 266 ALA A N 1
ATOM 1971 C CA . ALA A 1 266 ? -4.707 7.130 0.986 1.00 90.00 266 ALA A CA 1
ATOM 1972 C C . ALA A 1 266 ? -5.799 8.212 1.045 1.00 90.00 266 ALA A C 1
ATOM 1974 O O . ALA A 1 266 ? -6.939 7.957 0.678 1.00 90.00 266 ALA A O 1
ATOM 1975 N N . ALA A 1 267 ? -5.461 9.432 1.472 1.00 87.62 267 ALA A N 1
ATOM 1976 C CA . ALA A 1 267 ? -6.392 10.561 1.483 1.00 87.62 267 ALA A CA 1
ATOM 1977 C C . ALA A 1 267 ? -6.832 11.020 0.080 1.00 87.62 267 ALA A C 1
ATOM 1979 O O . ALA A 1 267 ? -7.811 11.752 -0.041 1.00 87.62 267 ALA A O 1
ATOM 1980 N N . SER A 1 268 ? -6.103 10.625 -0.967 1.00 84.38 268 SER A N 1
ATOM 1981 C CA . SER A 1 268 ? -6.439 10.939 -2.361 1.00 84.38 268 SER A CA 1
ATOM 1982 C C . SER A 1 268 ? -7.306 9.855 -3.019 1.00 84.38 268 SER A C 1
ATOM 1984 O O . SER A 1 268 ? -7.739 10.044 -4.153 1.00 84.38 268 SER A O 1
ATOM 1986 N N . ALA A 1 269 ? -7.563 8.743 -2.318 1.00 86.19 269 ALA A N 1
ATOM 1987 C CA . ALA A 1 269 ? -8.253 7.561 -2.826 1.00 86.19 269 ALA A CA 1
ATOM 1988 C C . ALA A 1 269 ? -9.448 7.192 -1.928 1.00 86.19 269 ALA A C 1
ATOM 1990 O O . ALA A 1 269 ? -9.309 6.515 -0.906 1.00 86.19 269 ALA A O 1
ATOM 1991 N N . GLU A 1 270 ? -10.650 7.635 -2.306 1.00 83.25 270 GLU A N 1
ATOM 1992 C CA . GLU A 1 270 ? -11.875 7.417 -1.519 1.00 83.25 270 GLU A CA 1
ATOM 1993 C C . GLU A 1 270 ? -12.220 5.929 -1.345 1.00 83.25 270 GLU A C 1
ATOM 1995 O O . GLU A 1 270 ? -12.835 5.521 -0.355 1.00 83.25 270 GLU A O 1
ATOM 2000 N N . GLU A 1 271 ? -11.810 5.078 -2.282 1.00 88.00 271 GLU A N 1
ATOM 2001 C CA . GLU A 1 271 ? -12.028 3.640 -2.232 1.00 88.00 271 GLU A CA 1
ATOM 2002 C C . GLU A 1 271 ? -11.134 2.918 -1.212 1.00 88.00 271 GLU A C 1
ATOM 2004 O O . GLU A 1 271 ? -11.413 1.760 -0.895 1.00 88.00 271 GLU A O 1
ATOM 2009 N N . VAL A 1 272 ? -10.114 3.577 -0.651 1.00 92.31 272 VAL A N 1
ATOM 2010 C CA . VAL A 1 272 ? -9.171 2.963 0.290 1.00 92.31 272 VAL A CA 1
ATOM 2011 C C . VAL A 1 272 ? -9.576 3.176 1.744 1.00 92.31 272 VAL A C 1
ATOM 2013 O O . VAL A 1 272 ? -9.866 4.280 2.198 1.00 92.31 272 VAL A O 1
ATOM 2016 N N . VAL A 1 273 ? -9.532 2.084 2.504 1.00 94.50 273 VAL A N 1
ATOM 2017 C CA . VAL A 1 273 ? -9.546 2.084 3.965 1.00 94.50 273 VAL A CA 1
ATOM 2018 C C . VAL A 1 273 ? -8.179 1.627 4.461 1.00 94.50 273 VAL A C 1
ATOM 2020 O O . VAL A 1 273 ? -7.766 0.493 4.207 1.00 94.50 273 VAL A O 1
ATOM 2023 N N . LEU A 1 274 ? -7.476 2.493 5.187 1.00 94.38 274 LEU A N 1
ATOM 2024 C CA . LEU A 1 274 ? -6.137 2.190 5.684 1.00 94.38 274 LEU A CA 1
ATOM 2025 C C . LEU A 1 274 ? -6.201 1.539 7.072 1.00 94.38 274 LEU A C 1
ATOM 2027 O O . LEU A 1 274 ? -6.660 2.151 8.038 1.00 94.38 274 LEU A O 1
ATOM 2031 N N . LEU A 1 275 ? -5.705 0.311 7.205 1.00 95.00 275 LEU A N 1
ATOM 2032 C CA . LEU A 1 275 ? -5.453 -0.306 8.506 1.00 95.00 275 LEU A CA 1
ATOM 2033 C C . LEU A 1 275 ? -4.087 0.163 9.018 1.00 95.00 275 LEU A C 1
ATOM 2035 O O . LEU A 1 275 ? -3.048 -0.100 8.412 1.00 95.00 275 LEU A O 1
ATOM 2039 N N . VAL A 1 276 ? -4.090 0.859 10.155 1.00 91.94 276 VAL A N 1
ATOM 2040 C CA . VAL A 1 276 ? -2.875 1.460 10.722 1.00 91.94 276 VAL A CA 1
ATOM 2041 C C . VAL A 1 276 ? -2.266 0.593 11.838 1.00 91.94 276 VAL A C 1
ATOM 2043 O O . VAL A 1 276 ? -2.941 -0.285 12.400 1.00 91.94 276 VAL A O 1
ATOM 2046 N N . PRO A 1 277 ? -0.974 0.788 12.172 1.00 87.00 277 PRO A N 1
ATOM 2047 C CA . PRO A 1 277 ? -0.339 0.147 13.323 1.00 87.00 277 PRO A CA 1
ATOM 2048 C C . PRO A 1 277 ? -1.110 0.357 14.634 1.00 87.00 277 PRO A C 1
ATOM 2050 O O . PRO A 1 277 ? -1.806 1.360 14.802 1.00 87.00 277 PRO A O 1
ATOM 2053 N N . ALA A 1 278 ? -0.978 -0.592 15.563 1.00 86.81 278 ALA A N 1
ATOM 2054 C CA . ALA A 1 278 ? -1.620 -0.502 16.868 1.00 86.81 278 ALA A CA 1
ATOM 2055 C C . ALA A 1 278 ? -1.080 0.679 17.690 1.00 86.81 278 ALA A C 1
ATOM 2057 O O . ALA A 1 278 ? 0.128 0.894 17.803 1.00 86.81 278 ALA A O 1
ATOM 2058 N N . ILE A 1 279 ? -2.000 1.440 18.276 1.00 88.38 279 ILE A N 1
ATOM 2059 C CA . ILE A 1 279 ? -1.718 2.514 19.217 1.00 88.38 279 ILE A CA 1
ATOM 2060 C C . ILE A 1 279 ? -1.626 1.888 20.608 1.00 88.38 279 ILE A C 1
ATOM 2062 O O . ILE A 1 279 ? -2.635 1.515 21.213 1.00 88.38 279 ILE A O 1
ATOM 2066 N N . GLU A 1 280 ? -0.407 1.802 21.123 1.00 84.94 280 GLU A N 1
ATOM 2067 C CA . GLU A 1 280 ? -0.128 1.283 22.458 1.00 84.94 280 GLU A CA 1
ATOM 2068 C C . GLU A 1 280 ? 0.264 2.408 23.416 1.00 84.94 280 GLU A C 1
ATOM 2070 O O . GLU A 1 280 ? 0.969 3.353 23.049 1.00 84.94 280 GLU A O 1
ATOM 2075 N N . ALA A 1 281 ? -0.206 2.305 24.659 1.00 82.25 281 ALA A N 1
ATOM 2076 C CA . ALA A 1 281 ? 0.203 3.197 25.733 1.00 82.25 281 ALA A CA 1
ATOM 2077 C C . ALA A 1 281 ? 1.570 2.779 26.307 1.00 82.25 281 ALA A C 1
ATOM 2079 O O . ALA A 1 281 ? 1.694 1.632 26.739 1.00 82.25 281 ALA A O 1
ATOM 2080 N N . PRO A 1 282 ? 2.571 3.680 26.381 1.00 75.88 282 PRO A N 1
ATOM 2081 C CA . PRO A 1 282 ? 3.825 3.410 27.058 1.00 75.88 282 PRO A CA 1
ATOM 2082 C C . PRO A 1 282 ? 3.587 3.221 28.558 1.00 75.88 282 PRO A C 1
ATOM 2084 O O . PRO A 1 282 ? 2.573 3.647 29.130 1.00 75.88 282 PRO A O 1
ATOM 2087 N N . ALA A 1 283 ? 4.574 2.602 29.206 1.00 74.75 283 ALA A N 1
ATOM 2088 C CA . ALA A 1 283 ? 4.565 2.376 30.646 1.00 74.75 283 ALA A CA 1
ATOM 2089 C C . ALA A 1 283 ? 4.434 3.693 31.432 1.00 74.75 283 ALA A C 1
ATOM 2091 O O . ALA A 1 283 ? 3.744 3.733 32.450 1.00 74.75 283 ALA A O 1
ATOM 2092 N N . ASN A 1 284 ? 5.033 4.781 30.934 1.00 77.12 284 ASN A N 1
ATOM 2093 C CA . ASN A 1 284 ? 4.930 6.101 31.543 1.00 77.12 284 ASN A CA 1
ATOM 2094 C C . ASN A 1 284 ? 3.577 6.773 31.205 1.00 77.12 284 ASN A C 1
ATOM 2096 O O . ASN A 1 284 ? 3.318 7.072 30.039 1.00 77.12 284 ASN A O 1
ATOM 2100 N N . PRO A 1 285 ? 2.714 7.077 32.196 1.00 70.69 285 PRO A N 1
ATOM 2101 C CA . PRO A 1 285 ? 1.402 7.686 31.955 1.00 70.69 285 PRO A CA 1
ATOM 2102 C C . PRO A 1 285 ? 1.435 9.093 31.345 1.00 70.69 285 PRO A C 1
ATOM 2104 O O . PRO A 1 285 ? 0.438 9.511 30.758 1.00 70.69 285 PRO A O 1
ATOM 2107 N N . ASN A 1 286 ? 2.550 9.816 31.494 1.00 74.19 286 ASN A N 1
ATOM 2108 C CA . ASN A 1 286 ? 2.692 11.200 31.031 1.00 74.19 286 ASN A CA 1
ATOM 2109 C C . ASN A 1 286 ? 3.230 11.311 29.598 1.00 74.19 286 ASN A C 1
ATOM 2111 O O . ASN A 1 286 ? 3.251 12.401 29.028 1.00 74.19 286 ASN A O 1
ATOM 2115 N N . GLU A 1 287 ? 3.679 10.205 29.013 1.00 76.69 287 GLU A N 1
ATOM 2116 C CA . GLU A 1 287 ? 4.247 10.184 27.672 1.00 76.69 287 GLU A CA 1
ATOM 2117 C C . GLU A 1 287 ? 3.127 10.107 26.623 1.00 76.69 287 GLU A C 1
ATOM 2119 O O . GLU A 1 287 ? 2.175 9.337 26.761 1.00 76.69 287 GLU A O 1
ATOM 2124 N N . ARG A 1 288 ? 3.201 10.944 25.581 1.00 77.56 288 ARG A N 1
ATOM 2125 C CA . ARG A 1 288 ? 2.260 10.914 24.449 1.00 77.56 288 ARG A CA 1
ATOM 2126 C C . ARG A 1 288 ? 2.749 9.934 23.391 1.00 77.56 288 ARG A C 1
ATOM 2128 O O . ARG A 1 288 ? 3.946 9.848 23.148 1.00 77.56 288 ARG A O 1
ATOM 2135 N N . SER A 1 289 ? 1.827 9.241 22.723 1.00 83.12 289 SER A N 1
ATOM 2136 C CA . SER A 1 289 ? 2.180 8.391 21.583 1.00 83.12 289 SER A CA 1
ATOM 2137 C C . SER A 1 289 ? 2.333 9.214 20.303 1.00 83.12 289 SER A C 1
ATOM 2139 O O . SER A 1 289 ? 1.348 9.811 19.853 1.00 83.12 289 SER A O 1
ATOM 2141 N N . PRO A 1 290 ? 3.510 9.173 19.648 1.00 84.75 290 PRO A N 1
ATOM 2142 C CA . PRO A 1 290 ? 3.700 9.781 18.333 1.00 84.75 290 PRO A CA 1
ATOM 2143 C C . PRO A 1 290 ? 2.725 9.245 17.273 1.00 84.75 290 PRO A C 1
ATOM 2145 O O . PRO A 1 290 ? 2.348 9.973 16.357 1.00 84.75 290 PRO A O 1
ATOM 2148 N N . TRP A 1 291 ? 2.275 7.991 17.413 1.00 86.25 291 TRP A N 1
ATOM 2149 C CA . TRP A 1 291 ? 1.278 7.386 16.527 1.00 86.25 291 TRP A CA 1
ATOM 2150 C C . TRP A 1 291 ? -0.083 8.060 16.665 1.00 86.25 291 TRP A C 1
ATOM 2152 O O . TRP A 1 291 ? -0.708 8.402 15.664 1.00 86.25 291 TRP A O 1
ATOM 2162 N N . ALA A 1 292 ? -0.532 8.278 17.905 1.00 85.75 292 ALA A N 1
ATOM 2163 C CA . ALA A 1 292 ? -1.817 8.912 18.175 1.00 85.75 292 ALA A CA 1
ATOM 2164 C C . ALA A 1 292 ? -1.853 10.353 17.640 1.00 85.75 292 ALA A C 1
ATOM 2166 O O . ALA A 1 292 ? -2.856 10.760 17.053 1.00 85.75 292 ALA A O 1
ATOM 2167 N N . ASP A 1 293 ? -0.751 11.095 17.789 1.00 88.56 293 ASP A N 1
ATOM 2168 C CA . ASP A 1 293 ? -0.633 12.471 17.300 1.00 88.56 293 ASP A CA 1
ATOM 2169 C C . ASP A 1 293 ? -0.609 12.548 15.763 1.00 88.56 293 ASP A C 1
ATOM 2171 O O . ASP A 1 293 ? -1.279 13.407 15.185 1.00 88.56 293 ASP A O 1
ATOM 2175 N N . LEU A 1 294 ? 0.122 11.649 15.090 1.00 88.88 294 LEU A N 1
ATOM 2176 C CA . LEU A 1 294 ? 0.150 11.577 13.625 1.00 88.88 294 LEU A CA 1
ATOM 2177 C C . LEU A 1 294 ? -1.238 11.251 13.058 1.00 88.88 294 LEU A C 1
ATOM 2179 O O . LEU A 1 294 ? -1.744 11.979 12.207 1.00 88.88 294 LEU A O 1
ATOM 2183 N N . LEU A 1 295 ? -1.881 10.200 13.576 1.00 89.38 295 LEU A N 1
ATOM 2184 C CA . LEU A 1 295 ? -3.199 9.766 13.110 1.00 89.38 295 LEU A CA 1
ATOM 2185 C C . LEU A 1 295 ? -4.269 10.828 13.352 1.00 89.38 295 LEU A C 1
ATOM 2187 O O . LEU A 1 295 ? -5.095 11.074 12.478 1.00 89.38 295 LEU A O 1
ATOM 2191 N N . LYS A 1 296 ? -4.223 11.508 14.504 1.00 88.75 296 LYS A N 1
ATOM 2192 C CA . LYS A 1 296 ? -5.133 12.614 14.806 1.00 88.75 296 LYS A CA 1
ATOM 2193 C C . LYS A 1 296 ? -5.054 13.709 13.742 1.00 88.75 296 LYS A C 1
ATOM 2195 O O . LYS A 1 296 ? -6.097 14.157 13.278 1.00 88.75 296 LYS A O 1
ATOM 2200 N N . LYS A 1 297 ? -3.844 14.129 13.352 1.00 88.62 297 LYS A N 1
ATOM 2201 C CA . LYS A 1 297 ? -3.652 15.164 12.321 1.00 88.62 297 LYS A CA 1
ATOM 2202 C C . LYS A 1 297 ? -4.256 14.750 10.981 1.00 88.62 297 LYS A C 1
ATOM 2204 O O . LYS A 1 297 ? -4.902 15.566 10.336 1.00 88.62 297 LYS A O 1
ATOM 2209 N N . SER A 1 298 ? -4.076 13.492 10.585 1.00 87.44 298 SER A N 1
ATOM 2210 C CA . SER A 1 298 ? -4.629 12.982 9.327 1.00 87.44 298 SER A CA 1
ATOM 2211 C C . SER A 1 298 ? -6.155 12.855 9.364 1.00 87.44 298 SER A C 1
ATOM 2213 O O . SER A 1 298 ? -6.819 13.163 8.381 1.00 87.44 298 SER A O 1
ATOM 2215 N N . ILE A 1 299 ? -6.725 12.456 10.503 1.00 84.38 299 ILE A N 1
ATOM 2216 C CA . ILE A 1 299 ? -8.173 12.268 10.671 1.00 84.38 299 ILE A CA 1
ATOM 2217 C C . ILE A 1 299 ? -8.926 13.601 10.791 1.00 84.38 299 ILE A C 1
ATOM 2219 O O . ILE A 1 299 ? -10.041 13.706 10.284 1.00 84.38 299 ILE A O 1
ATOM 2223 N N . ASP A 1 300 ? -8.338 14.621 11.424 1.00 84.69 300 ASP A N 1
ATOM 2224 C CA . ASP A 1 300 ? -8.951 15.956 11.559 1.00 84.69 300 ASP A CA 1
ATOM 2225 C C . ASP A 1 300 ? -9.232 16.603 10.194 1.00 84.69 300 ASP A C 1
ATOM 2227 O O . ASP A 1 300 ? -10.258 17.254 9.999 1.00 84.69 300 ASP A O 1
ATOM 2231 N N . GLY A 1 301 ? -8.357 16.340 9.215 1.00 73.31 301 GLY A N 1
ATOM 2232 C CA . GLY A 1 301 ? -8.542 16.764 7.828 1.00 73.31 301 GLY A CA 1
ATOM 2233 C C . GLY A 1 301 ? -9.730 16.099 7.122 1.00 73.31 301 GLY A C 1
ATOM 2234 O O . GLY A 1 301 ? -10.154 16.580 6.076 1.00 73.31 301 GLY A O 1
ATOM 2235 N N . GLY A 1 302 ? -10.281 15.012 7.677 1.00 66.75 302 GLY A N 1
ATOM 2236 C CA . GLY A 1 302 ? -11.468 14.317 7.167 1.00 66.75 302 GLY A CA 1
ATOM 2237 C C . GLY A 1 302 ? -11.292 13.602 5.824 1.00 66.75 302 GLY A C 1
ATOM 2238 O O . GLY A 1 302 ? -12.248 12.999 5.346 1.00 66.75 302 GLY A O 1
ATOM 2239 N N . SER A 1 303 ? -10.101 13.652 5.227 1.00 73.19 303 SER A N 1
ATOM 2240 C CA . SER A 1 303 ? -9.820 13.134 3.886 1.00 73.19 303 SER A CA 1
ATOM 2241 C C . SER A 1 303 ? -9.412 11.663 3.860 1.00 73.19 303 SER A C 1
ATOM 2243 O O . SER A 1 303 ? -9.499 11.035 2.814 1.00 73.19 303 SER A O 1
ATOM 2245 N N . VAL A 1 304 ? -8.993 11.091 4.993 1.00 87.25 304 VAL A N 1
ATOM 2246 C CA . VAL A 1 304 ? -8.567 9.688 5.073 1.00 87.25 304 VAL A CA 1
ATOM 2247 C C . VAL A 1 304 ? -9.545 8.851 5.893 1.00 87.25 304 VAL A C 1
ATOM 2249 O O . VAL A 1 304 ? -10.039 9.274 6.944 1.00 87.25 304 VAL A O 1
ATOM 2252 N N . GLN A 1 305 ? -9.812 7.635 5.423 1.00 92.31 305 GLN A N 1
ATOM 2253 C CA . GLN A 1 305 ? -10.584 6.640 6.150 1.00 92.31 305 GLN A CA 1
ATOM 2254 C C . GLN A 1 305 ? -9.660 5.568 6.726 1.00 92.31 305 GLN A C 1
ATOM 2256 O O . GLN A 1 305 ? -9.012 4.832 5.985 1.00 92.31 305 GLN A O 1
ATOM 2261 N N . CYS A 1 306 ? -9.626 5.457 8.055 1.00 93.75 306 CYS A N 1
ATOM 2262 C CA . CYS A 1 306 ? -8.719 4.550 8.752 1.00 93.75 306 CYS A CA 1
ATOM 2263 C C . CYS A 1 306 ? -9.451 3.559 9.664 1.00 93.75 306 CYS A C 1
ATOM 2265 O O . CYS A 1 306 ? -10.451 3.889 10.306 1.00 93.75 306 CYS A O 1
ATOM 2267 N N . ILE A 1 307 ? -8.872 2.365 9.798 1.00 95.62 307 ILE A N 1
ATOM 2268 C CA . ILE A 1 307 ? -9.132 1.439 10.902 1.00 95.62 307 ILE A CA 1
ATOM 2269 C C . ILE A 1 307 ? -7.954 1.553 11.869 1.00 95.62 307 ILE A C 1
ATOM 2271 O O . ILE A 1 307 ? -6.846 1.099 11.581 1.00 95.62 307 ILE A O 1
ATOM 2275 N N . CYS A 1 308 ? -8.184 2.177 13.020 1.00 93.94 308 CYS A N 1
ATOM 2276 C CA . CYS A 1 308 ? -7.184 2.345 14.068 1.00 93.94 308 CYS A CA 1
ATOM 2277 C C . CYS A 1 308 ? -7.334 1.251 15.115 1.00 93.94 308 CYS A C 1
ATOM 2279 O O . CYS A 1 308 ? -8.414 1.063 15.662 1.00 93.94 308 CYS A O 1
ATOM 2281 N N . ARG A 1 309 ? -6.248 0.557 15.441 1.00 93.00 309 ARG A N 1
ATOM 2282 C CA . ARG A 1 309 ? -6.232 -0.408 16.546 1.00 93.00 309 ARG A CA 1
ATOM 2283 C C . ARG A 1 309 ? -5.685 0.278 17.782 1.00 93.00 309 ARG A C 1
ATOM 2285 O O . ARG A 1 309 ? -4.672 0.965 17.686 1.00 93.00 309 ARG A O 1
ATOM 2292 N N . ALA A 1 310 ? -6.329 0.108 18.924 1.00 92.25 310 ALA A N 1
ATOM 2293 C CA . ALA A 1 310 ? -5.862 0.671 20.179 1.00 92.25 310 ALA A CA 1
ATOM 2294 C C . ALA A 1 310 ? -6.070 -0.321 21.318 1.00 92.25 310 ALA A C 1
ATOM 2296 O O . ALA A 1 310 ? -7.130 -0.937 21.428 1.00 92.25 310 ALA A O 1
ATOM 2297 N N . ASN A 1 311 ? -5.080 -0.424 22.203 1.00 91.31 311 ASN A N 1
ATOM 2298 C CA . ASN A 1 311 ? -5.302 -1.122 23.461 1.00 91.31 311 ASN A CA 1
ATOM 2299 C C . ASN A 1 311 ? -6.186 -0.292 24.403 1.00 91.31 311 ASN A C 1
ATOM 2301 O O . ASN A 1 311 ? -6.341 0.925 24.239 1.00 91.31 311 ASN A O 1
ATOM 2305 N N . VAL A 1 312 ? -6.782 -0.953 25.399 1.00 91.12 312 VAL A N 1
ATOM 2306 C CA . VAL A 1 312 ? -7.754 -0.318 26.307 1.00 91.12 312 VAL A CA 1
ATOM 2307 C C . VAL A 1 312 ? -7.134 0.889 27.019 1.00 91.12 312 VAL A C 1
ATOM 2309 O O . VAL A 1 312 ? -7.750 1.951 27.129 1.00 91.12 312 VAL A O 1
ATOM 2312 N N . THR A 1 313 ? -5.873 0.762 27.432 1.00 90.38 313 THR A N 1
ATOM 2313 C CA . THR A 1 313 ? -5.124 1.827 28.106 1.00 90.38 313 THR A CA 1
ATOM 2314 C C . THR A 1 313 ? -4.921 3.051 27.209 1.00 90.38 313 THR A C 1
ATOM 2316 O O . THR A 1 313 ? -5.144 4.178 27.655 1.00 90.38 313 THR A O 1
ATOM 2319 N N . ALA A 1 314 ? -4.522 2.862 25.949 1.00 90.38 314 ALA A N 1
ATOM 2320 C CA . ALA A 1 314 ? -4.338 3.944 24.983 1.00 90.38 314 ALA A CA 1
ATOM 2321 C C . ALA A 1 314 ? -5.665 4.638 24.664 1.00 90.38 314 ALA A C 1
ATOM 2323 O O . ALA A 1 314 ? -5.724 5.872 24.601 1.00 90.38 314 ALA A O 1
ATOM 2324 N N . TYR A 1 315 ? -6.739 3.857 24.527 1.00 92.94 315 TYR A N 1
ATOM 2325 C CA . TYR A 1 315 ? -8.075 4.391 24.309 1.00 92.94 315 TYR A CA 1
ATOM 2326 C C . TYR A 1 315 ? -8.517 5.308 25.460 1.00 92.94 315 TYR A C 1
ATOM 2328 O O . TYR A 1 315 ? -8.855 6.469 25.222 1.00 92.94 315 TYR A O 1
ATOM 2336 N N . GLU A 1 316 ? -8.456 4.832 26.706 1.00 91.62 316 GLU A N 1
ATOM 2337 C CA . GLU A 1 316 ? -8.876 5.595 27.891 1.00 91.62 316 GLU A CA 1
ATOM 2338 C C . GLU A 1 316 ? -8.015 6.846 28.132 1.00 91.62 316 GLU A C 1
ATOM 2340 O O . GLU A 1 316 ? -8.521 7.895 28.553 1.00 91.62 316 GLU A O 1
ATOM 2345 N N . ARG A 1 317 ? -6.706 6.760 27.860 1.00 88.62 317 ARG A N 1
ATOM 2346 C CA . ARG A 1 317 ? -5.770 7.865 28.105 1.00 88.62 317 ARG A CA 1
ATOM 2347 C C . ARG A 1 317 ? -5.844 8.958 27.045 1.00 88.62 317 ARG A C 1
ATOM 2349 O O . ARG A 1 317 ? -5.847 10.131 27.421 1.00 88.62 317 ARG A O 1
ATOM 2356 N N . TRP A 1 318 ? -5.893 8.603 25.761 1.00 88.56 318 TRP A N 1
ATOM 2357 C CA . TRP A 1 318 ? -5.683 9.571 24.677 1.00 88.56 318 TRP A CA 1
ATOM 2358 C C . TRP A 1 318 ? -6.873 9.722 23.736 1.00 88.56 318 TRP A C 1
ATOM 2360 O O . TRP A 1 318 ? -7.228 10.845 23.396 1.00 88.56 318 TRP A O 1
ATOM 2370 N N . ILE A 1 319 ? -7.518 8.626 23.334 1.00 90.31 319 ILE A N 1
ATOM 2371 C CA . ILE A 1 319 ? -8.552 8.662 22.286 1.00 90.31 319 ILE A CA 1
ATOM 2372 C C . ILE A 1 319 ? -9.892 9.140 22.862 1.00 90.31 319 ILE A C 1
ATOM 2374 O O . ILE A 1 319 ? -10.497 10.084 22.358 1.00 90.31 319 ILE A O 1
ATOM 2378 N N . LYS A 1 320 ? -10.338 8.551 23.979 1.00 92.44 320 LYS A N 1
ATOM 2379 C CA . LYS A 1 320 ? -11.633 8.833 24.625 1.00 92.44 320 LYS A CA 1
ATOM 2380 C C . LYS A 1 320 ? -11.780 10.275 25.107 1.00 92.44 320 LYS A C 1
ATOM 2382 O O . LYS A 1 320 ? -12.899 10.761 25.269 1.00 92.44 320 LYS A O 1
ATOM 2387 N N . LYS A 1 321 ? -10.677 10.967 25.395 1.00 89.81 321 LYS A N 1
ATOM 2388 C CA . LYS A 1 321 ? -10.693 12.341 25.924 1.00 89.81 321 LYS A CA 1
ATOM 2389 C C . LYS A 1 321 ? -10.596 13.404 24.830 1.00 89.81 321 LYS A C 1
ATOM 2391 O O . LYS A 1 321 ? -10.935 14.554 25.090 1.00 89.81 321 LYS A O 1
ATOM 2396 N N . ASP A 1 322 ? -10.192 13.033 23.621 1.00 90.69 322 ASP A N 1
ATOM 2397 C CA . ASP A 1 322 ? -9.898 13.975 22.546 1.00 90.69 322 ASP A CA 1
ATOM 2398 C C . ASP A 1 322 ? -11.128 14.275 21.669 1.00 90.69 322 ASP A C 1
ATOM 2400 O O . ASP A 1 322 ? -11.926 13.395 21.340 1.00 90.69 322 ASP A O 1
ATOM 2404 N N . HIS A 1 323 ? -11.301 15.545 21.300 1.00 90.88 323 HIS A N 1
ATOM 2405 C CA . HIS A 1 323 ? -12.468 16.008 20.549 1.00 90.88 323 HIS A CA 1
ATOM 2406 C C . HIS A 1 323 ? -12.426 15.623 19.063 1.00 90.88 323 HIS A C 1
ATOM 2408 O O . HIS A 1 323 ? -13.484 15.383 18.483 1.00 90.88 323 HIS A O 1
ATOM 2414 N N . VAL A 1 324 ? -11.236 15.526 18.456 1.00 89.75 324 VAL A N 1
ATOM 2415 C CA . VAL A 1 324 ? -11.071 15.173 17.037 1.00 89.75 324 VAL A CA 1
ATOM 2416 C C . VAL A 1 324 ? -11.495 13.727 16.831 1.00 89.75 324 VAL A C 1
ATOM 2418 O O . VAL A 1 324 ? -12.368 13.442 16.013 1.00 89.75 324 VAL A O 1
ATOM 2421 N N . TRP A 1 325 ? -10.963 12.819 17.652 1.00 90.44 325 TRP A N 1
ATOM 2422 C CA . TRP A 1 325 ? -11.323 11.402 17.609 1.00 90.44 325 TRP A CA 1
ATOM 2423 C C . TRP A 1 325 ? -12.828 11.188 17.791 1.00 90.44 325 TRP A C 1
ATOM 2425 O O . TRP A 1 325 ? -13.444 10.468 17.012 1.00 90.44 325 TRP A O 1
ATOM 2435 N N . LYS A 1 326 ? -13.461 11.874 18.751 1.00 89.69 326 LYS A N 1
ATOM 2436 C CA . LYS A 1 326 ? -14.919 11.788 18.963 1.00 89.69 326 LYS A CA 1
ATOM 2437 C C . LYS A 1 326 ? -15.751 12.278 17.787 1.00 89.69 326 LYS A C 1
ATOM 2439 O O . LYS A 1 326 ? -16.882 11.816 17.624 1.00 89.69 326 LYS A O 1
ATOM 2444 N N . LYS A 1 327 ? -15.242 13.258 17.044 1.00 89.31 327 LYS A N 1
ATOM 2445 C CA . LYS A 1 327 ? -15.946 13.883 15.926 1.00 89.31 327 LYS A CA 1
ATOM 2446 C C . LYS A 1 327 ? -15.825 13.046 14.654 1.00 89.31 327 LYS A C 1
ATOM 2448 O O . LYS A 1 327 ? -16.821 12.885 13.959 1.00 89.31 327 LYS A O 1
ATOM 2453 N N . HIS A 1 328 ? -14.642 12.500 14.387 1.00 89.56 328 HIS A N 1
ATOM 2454 C CA . HIS A 1 328 ? -14.309 11.880 13.103 1.00 89.56 328 HIS A CA 1
ATOM 2455 C C . HIS A 1 328 ? -14.251 10.347 13.135 1.00 89.56 328 HIS A C 1
ATOM 2457 O O . HIS A 1 328 ? -14.313 9.720 12.077 1.00 89.56 328 HIS A O 1
ATOM 2463 N N . ALA A 1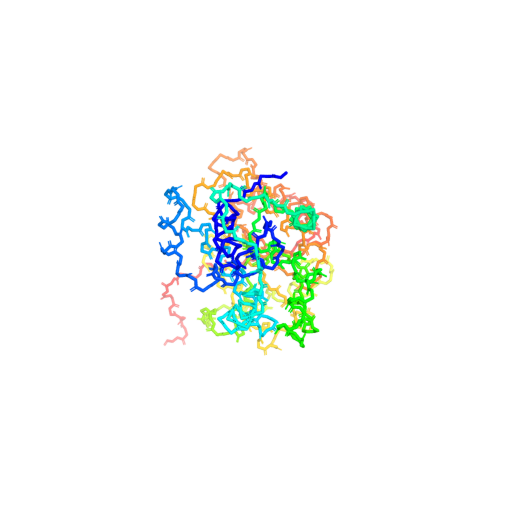 329 ? -14.168 9.737 14.322 1.00 91.44 329 ALA A N 1
ATOM 2464 C CA . ALA A 1 329 ? -14.101 8.291 14.470 1.00 91.44 329 ALA A CA 1
ATOM 2465 C C . ALA A 1 329 ? -15.271 7.710 15.279 1.00 91.44 329 ALA A C 1
ATOM 2467 O O . ALA A 1 329 ? -15.864 8.351 16.156 1.00 91.44 329 ALA A O 1
ATOM 24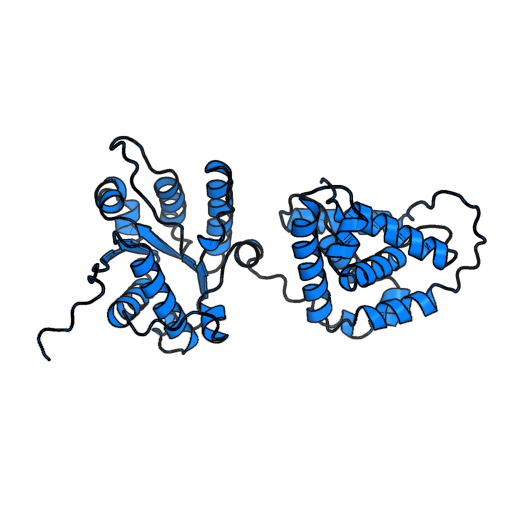68 N N . GLN A 1 330 ? -15.608 6.464 14.963 1.00 94.25 330 GLN A N 1
ATOM 2469 C CA . GLN A 1 330 ? -16.493 5.606 15.748 1.00 94.25 330 GLN A CA 1
ATOM 2470 C C . GLN A 1 330 ? -15.656 4.614 16.551 1.00 94.25 330 GLN A C 1
ATOM 2472 O O . GLN A 1 330 ? -14.558 4.256 16.138 1.00 94.25 330 GLN A O 1
ATOM 2477 N N . VAL A 1 331 ? -16.154 4.178 17.705 1.00 95.00 331 VAL A N 1
ATOM 2478 C CA . VAL A 1 331 ? -15.434 3.248 18.583 1.00 95.00 331 VAL A CA 1
ATOM 2479 C C . VAL A 1 331 ? -16.152 1.912 18.574 1.00 95.00 331 VAL A C 1
ATOM 2481 O O . VAL A 1 331 ? -17.364 1.862 18.776 1.00 95.00 331 VAL A O 1
ATOM 2484 N N . MET A 1 332 ? -15.395 0.841 18.377 1.00 95.38 332 MET A N 1
ATOM 2485 C CA . MET A 1 332 ? -15.882 -0.527 18.429 1.00 95.38 332 MET A CA 1
ATOM 2486 C C . MET A 1 332 ? -15.003 -1.331 19.382 1.00 95.38 332 MET A C 1
ATOM 2488 O O . MET A 1 332 ? -13.797 -1.458 19.182 1.00 95.38 332 MET A O 1
ATOM 2492 N N . TRP A 1 333 ? -15.619 -1.874 20.424 1.00 94.50 333 TRP A N 1
ATOM 2493 C CA . TRP A 1 333 ? -14.954 -2.778 21.352 1.00 94.50 333 TRP A CA 1
ATOM 2494 C C . TRP A 1 333 ? -14.962 -4.189 20.779 1.00 94.50 333 TRP A C 1
ATOM 2496 O O . TRP A 1 333 ? -15.982 -4.629 20.248 1.00 94.50 333 TRP A O 1
ATOM 2506 N N . ILE A 1 334 ? -13.831 -4.881 20.879 1.00 91.56 334 ILE A N 1
ATOM 2507 C CA . ILE A 1 334 ? -13.727 -6.292 20.513 1.00 91.56 334 ILE A CA 1
ATOM 2508 C C . ILE A 1 334 ? -13.480 -7.077 21.793 1.00 91.56 334 ILE A C 1
ATOM 2510 O O . ILE A 1 334 ? -12.496 -6.846 22.496 1.00 91.56 334 ILE A O 1
ATOM 2514 N N . GLU A 1 335 ? -14.391 -7.998 22.087 1.00 82.94 335 GLU A N 1
ATOM 2515 C CA . GLU A 1 335 ? -14.296 -8.863 23.256 1.00 82.94 335 GLU A CA 1
ATOM 2516 C C . GLU A 1 335 ? -13.150 -9.865 23.097 1.00 82.94 335 GLU A C 1
ATOM 2518 O O . GLU A 1 335 ? -13.062 -10.606 22.104 1.00 82.94 335 GLU A O 1
ATOM 2523 N N . ASP A 1 336 ? -12.298 -9.929 24.117 1.00 72.06 336 ASP A N 1
ATOM 2524 C CA . ASP A 1 336 ? -11.332 -11.006 24.268 1.00 72.06 336 ASP A CA 1
ATOM 2525 C C . ASP A 1 336 ? -12.097 -12.267 24.682 1.00 72.06 336 ASP A C 1
ATOM 2527 O O . ASP A 1 336 ? -12.396 -12.477 25.853 1.00 72.06 336 ASP A O 1
ATOM 2531 N N . ARG A 1 337 ? -12.453 -13.109 23.704 1.00 61.09 337 ARG A N 1
ATOM 2532 C CA . ARG A 1 337 ? -12.891 -14.472 24.006 1.00 61.09 337 ARG A CA 1
ATOM 2533 C C . ARG A 1 337 ? -11.656 -15.249 24.429 1.00 61.09 337 ARG A C 1
ATOM 2535 O O . ARG A 1 337 ? -10.671 -15.274 23.687 1.00 61.09 337 ARG A O 1
ATOM 2542 N N . ALA A 1 338 ? -11.700 -15.869 25.603 1.00 50.97 338 ALA A N 1
ATOM 2543 C CA . ALA A 1 338 ? -10.709 -16.868 25.959 1.00 50.97 338 ALA A CA 1
ATOM 2544 C C . ALA A 1 338 ? -10.773 -17.985 24.906 1.00 50.97 338 ALA A C 1
ATOM 2546 O O . ALA A 1 338 ? -11.850 -18.505 24.610 1.00 50.97 338 ALA A O 1
ATOM 2547 N N . ALA A 1 339 ? -9.636 -18.324 24.300 1.00 40.81 339 ALA A N 1
ATOM 2548 C CA . ALA A 1 339 ? -9.548 -19.472 23.410 1.00 40.81 339 ALA A CA 1
ATOM 2549 C C . ALA A 1 339 ? -9.951 -20.730 24.205 1.00 40.81 339 ALA A C 1
ATOM 2551 O O . ALA A 1 339 ? -9.190 -21.172 25.063 1.00 40.81 339 ALA A O 1
ATOM 2552 N N . GLY A 1 340 ? -11.154 -21.264 23.961 1.00 45.19 340 GLY A N 1
ATOM 2553 C CA . GLY A 1 340 ? -11.618 -22.525 24.553 1.00 45.19 340 GLY A CA 1
ATOM 2554 C C . GLY A 1 340 ? -12.952 -22.523 25.310 1.00 45.19 340 GLY A C 1
ATOM 2555 O O . GLY A 1 340 ? -13.314 -23.579 25.822 1.00 45.19 340 GLY A O 1
ATOM 2556 N N . GLU A 1 341 ? -13.714 -21.428 25.388 1.00 35.00 341 GLU A N 1
ATOM 2557 C CA . GLU A 1 341 ? -15.072 -21.514 25.954 1.00 35.00 341 GLU A CA 1
ATOM 2558 C C . GLU A 1 341 ? -16.059 -22.097 24.933 1.00 35.00 341 GLU A C 1
ATOM 2560 O O . GLU A 1 341 ? -16.519 -21.426 24.007 1.00 35.00 341 GLU A O 1
ATOM 2565 N N . ILE A 1 342 ? -16.375 -23.380 25.112 1.00 43.50 342 ILE A N 1
ATOM 2566 C CA . ILE A 1 342 ? -17.562 -24.009 24.532 1.00 43.50 342 ILE A CA 1
ATOM 2567 C C . ILE A 1 342 ? -18.784 -23.271 25.114 1.00 43.50 342 ILE A C 1
ATOM 2569 O O . ILE A 1 342 ? -18.863 -23.135 26.337 1.00 43.50 342 ILE A O 1
ATOM 2573 N N . PRO A 1 343 ? -19.722 -22.769 24.286 1.00 41.50 343 PRO A N 1
ATOM 2574 C CA . PRO A 1 343 ? -20.935 -22.118 24.771 1.00 41.50 343 PRO A CA 1
ATOM 2575 C C . PRO A 1 343 ? -21.703 -23.031 25.729 1.00 41.50 343 PRO A C 1
ATOM 2577 O O . PRO A 1 343 ? -21.869 -24.213 25.450 1.00 41.50 343 PRO A O 1
ATOM 2580 N N . TRP A 1 344 ? -22.227 -22.467 26.816 1.00 46.56 344 TRP A N 1
ATOM 2581 C CA . TRP A 1 344 ? -23.027 -23.161 27.839 1.00 46.56 344 TRP A CA 1
ATOM 2582 C C . TRP A 1 344 ? -24.374 -23.726 27.329 1.00 46.56 344 TRP A C 1
ATOM 2584 O O . TRP A 1 344 ? -25.154 -24.248 28.120 1.00 46.56 344 TRP A O 1
ATOM 2594 N N . GLU A 1 345 ? -24.647 -23.620 26.025 1.00 42.34 345 GLU A N 1
ATOM 2595 C CA . GLU A 1 345 ? -25.840 -24.149 25.350 1.00 42.34 345 GLU A CA 1
ATOM 2596 C C . GLU A 1 345 ? -25.577 -25.471 24.586 1.00 42.34 345 GLU A C 1
ATOM 2598 O O . GLU A 1 345 ? -26.348 -25.840 23.699 1.00 42.34 345 GLU A O 1
ATOM 2603 N N . LEU A 1 346 ? -24.510 -26.203 24.934 1.00 40.12 346 LEU A N 1
ATOM 2604 C CA . LEU A 1 346 ? -24.275 -27.609 24.559 1.00 40.12 346 LEU A CA 1
ATOM 2605 C C . LEU A 1 346 ? -24.198 -28.494 25.807 1.00 40.12 346 LEU A C 1
ATOM 2607 O O . LEU A 1 346 ? -24.637 -29.662 25.713 1.00 40.12 346 LEU A O 1
#